Protein AF-A0A7V5R0I6-F1 (afdb_monomer_lite)

Sequence (209 aa):
KRVTAGLDTISVTGNVLRDYLTDLFPILELGTSAKMLSIVPLLAGGGLYETGAGGSAPKHVQQFVKEGHLRWDSLGEFLALSVSIEDVGQKYNNSKALILAKALNVATDKFLKTKKSPSRKVNELDNRGSHFYLALYWAQALVAQDDDAELKQQFTQLANDLAAKADTINAELLAAQGQAIDLDGYYFPDQEKLTNAMRPSATFNALID

Foldseek 3Di:
DQVVVVHDDDDDDDDVVVLVVLAPPCCVVVVGQQQDWDWDQDPVRDIDTDLGSDDPPVVQVVQCQAWVARQDWSNSVLVSQLVNLCSVCVVVVPPVSPQLSVLSVQLSVVLVVVVQHADPDQLGRHPLSSVLSSQLSSLVSQLVDPSDPVSNVVSVVLNVLSVVCVVVQSVQSSVLTGHGAQQCDDVDGDPVSVCCSSCRRPSVVVSVD

Structure (mmCIF, N/CA/C/O backbone):
data_AF-A0A7V5R0I6-F1
#
_entry.id   AF-A0A7V5R0I6-F1
#
loop_
_atom_site.group_PDB
_atom_site.id
_atom_site.type_symbol
_atom_site.label_atom_id
_atom_site.label_alt_id
_atom_site.label_comp_id
_atom_site.label_asym_id
_atom_site.label_entity_id
_atom_site.label_seq_id
_atom_site.pdbx_PDB_ins_code
_atom_site.Cartn_x
_atom_site.Cartn_y
_atom_site.Cartn_z
_atom_site.occupancy
_atom_site.B_iso_or_equiv
_atom_site.auth_seq_id
_atom_site.auth_comp_id
_atom_site.auth_asym_id
_atom_site.auth_atom_id
_atom_site.pdbx_PDB_model_num
ATOM 1 N N . LYS A 1 1 ? 18.770 2.579 28.102 1.00 91.88 1 LYS A N 1
ATOM 2 C CA . LYS A 1 1 ? 18.389 1.980 29.409 1.00 91.88 1 LYS A CA 1
ATOM 3 C C . LYS A 1 1 ? 17.043 1.259 29.333 1.00 91.88 1 LYS A C 1
ATOM 5 O O . LYS A 1 1 ? 17.042 0.055 29.519 1.00 91.88 1 LYS A O 1
ATOM 10 N N . ARG A 1 2 ? 15.921 1.945 29.056 1.00 97.81 2 ARG A N 1
ATOM 11 C CA . ARG A 1 2 ? 14.601 1.288 28.924 1.00 97.81 2 ARG A CA 1
ATOM 12 C C . ARG A 1 2 ? 14.474 0.443 27.650 1.00 97.81 2 ARG A C 1
ATOM 14 O O . ARG A 1 2 ? 14.207 -0.743 27.766 1.00 97.81 2 ARG A O 1
ATOM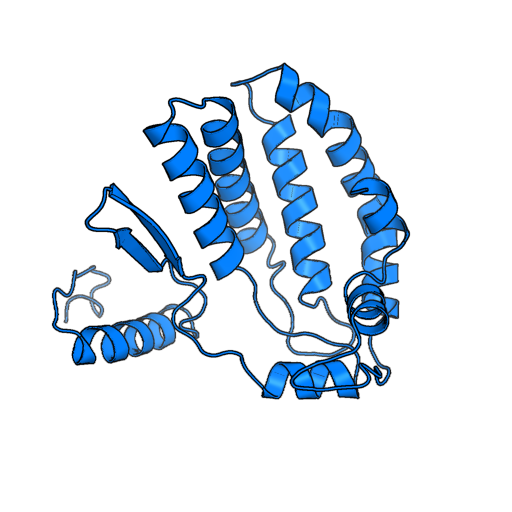 21 N N . VAL A 1 3 ? 14.824 0.998 26.485 1.00 95.00 3 VAL A N 1
ATOM 22 C CA . VAL A 1 3 ? 14.835 0.255 25.203 1.00 95.00 3 VAL A CA 1
ATOM 23 C C . VAL A 1 3 ? 15.703 -1.011 25.250 1.00 95.00 3 VAL A C 1
ATOM 25 O O . VAL A 1 3 ? 15.282 -2.078 24.831 1.00 95.00 3 VAL A O 1
ATOM 28 N N . THR A 1 4 ? 16.877 -0.943 25.887 1.00 94.19 4 THR A N 1
ATOM 29 C CA . THR A 1 4 ? 17.770 -2.101 26.092 1.00 94.19 4 THR A CA 1
ATOM 30 C C . THR A 1 4 ? 17.192 -3.166 27.031 1.00 94.19 4 THR A C 1
ATOM 32 O O . THR A 1 4 ? 17.720 -4.268 27.087 1.00 94.19 4 THR A O 1
ATOM 35 N N . ALA A 1 5 ? 16.142 -2.834 27.784 1.00 96.69 5 ALA A N 1
ATOM 36 C CA . ALA A 1 5 ? 15.384 -3.752 28.628 1.00 96.69 5 ALA A CA 1
ATOM 37 C C . ALA A 1 5 ? 14.042 -4.172 27.987 1.00 96.69 5 ALA A C 1
ATOM 39 O O . ALA A 1 5 ? 13.220 -4.772 28.671 1.00 96.69 5 ALA A O 1
ATOM 40 N N . GLY A 1 6 ? 13.799 -3.834 26.712 1.00 95.75 6 GLY A N 1
ATOM 41 C CA . GLY A 1 6 ? 12.540 -4.128 26.018 1.00 95.75 6 GLY A CA 1
ATOM 42 C C . GLY A 1 6 ? 11.347 -3.307 26.515 1.00 95.75 6 GLY A C 1
ATOM 43 O O . GLY A 1 6 ? 10.220 -3.781 26.449 1.00 95.75 6 GLY A O 1
ATOM 44 N N . LEU A 1 7 ? 11.592 -2.115 27.073 1.00 97.06 7 LEU A N 1
ATO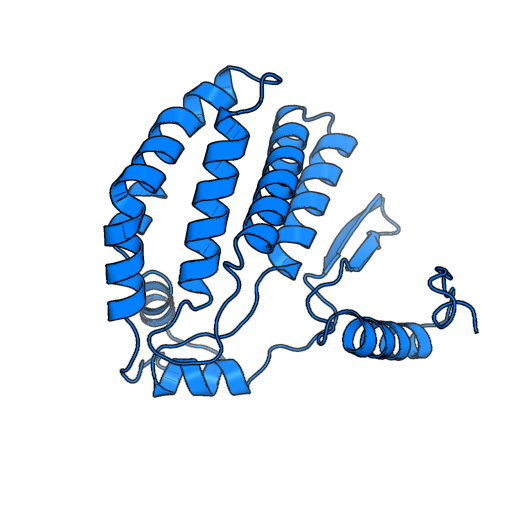M 45 C CA . LEU A 1 7 ? 10.554 -1.240 27.622 1.00 97.06 7 LEU A CA 1
ATOM 46 C C . LEU A 1 7 ? 10.411 0.062 26.826 1.00 97.06 7 LEU A C 1
ATOM 48 O O . LEU A 1 7 ? 11.407 0.742 26.552 1.00 97.06 7 LEU A O 1
ATOM 52 N N . ASP A 1 8 ? 9.164 0.475 26.612 1.00 97.38 8 ASP A N 1
ATOM 53 C CA . ASP A 1 8 ? 8.815 1.658 25.817 1.00 97.38 8 ASP A CA 1
ATOM 54 C C . ASP A 1 8 ? 8.973 2.970 26.598 1.00 97.38 8 ASP A C 1
ATOM 56 O O . ASP A 1 8 ? 8.901 3.002 27.833 1.00 97.38 8 ASP A O 1
ATOM 60 N N . THR A 1 9 ? 9.219 4.083 25.902 1.00 97.56 9 THR A N 1
ATOM 61 C CA . THR A 1 9 ? 9.275 5.434 26.495 1.00 97.5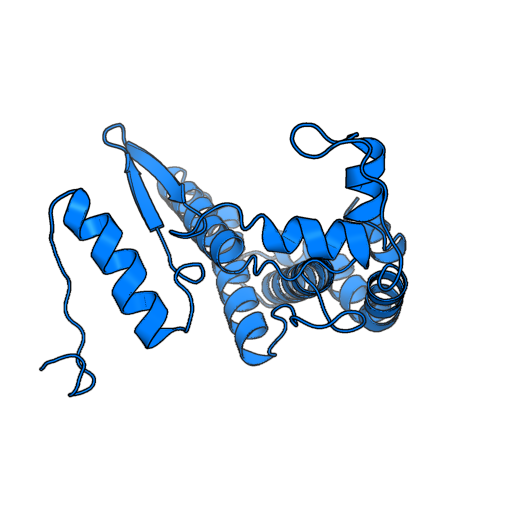6 9 THR A CA 1
ATOM 62 C C . THR A 1 9 ? 8.781 6.473 25.494 1.00 97.56 9 THR A C 1
ATOM 64 O O . THR A 1 9 ? 9.307 6.544 24.390 1.00 97.56 9 THR A O 1
ATOM 67 N N . ILE A 1 10 ? 7.826 7.318 25.892 1.00 97.19 10 ILE A N 1
ATOM 68 C CA . ILE A 1 10 ? 7.355 8.435 25.062 1.00 97.19 10 ILE A CA 1
ATOM 69 C C . ILE A 1 10 ? 8.315 9.620 25.212 1.00 97.19 10 ILE A C 1
ATOM 71 O O . ILE A 1 10 ? 8.590 10.065 26.328 1.00 97.19 10 ILE A O 1
ATOM 75 N N . SER A 1 11 ? 8.797 10.158 24.091 1.00 96.69 11 SER A N 1
ATOM 76 C CA . SER A 1 11 ? 9.559 11.408 24.049 1.00 96.69 11 SER A CA 1
ATOM 77 C C . SER A 1 11 ? 8.650 12.589 23.699 1.00 96.69 11 SER A C 1
ATOM 79 O O . SER A 1 11 ? 8.088 12.626 22.607 1.00 96.69 11 SER A O 1
ATOM 81 N N . VAL A 1 12 ? 8.549 13.578 24.590 1.00 97.56 12 VAL A N 1
ATOM 82 C CA . VAL A 1 12 ? 7.878 14.863 24.322 1.00 97.56 12 VAL A CA 1
ATOM 83 C C . VAL A 1 12 ? 8.953 15.921 24.102 1.00 97.56 12 VAL A C 1
ATOM 85 O O . VAL A 1 12 ? 9.728 16.212 25.013 1.00 97.56 12 VAL A O 1
ATOM 88 N N . THR A 1 13 ? 9.053 16.455 22.886 1.00 97.25 13 THR A N 1
ATOM 89 C CA . THR A 1 13 ? 10.194 17.278 22.459 1.00 97.25 13 THR A CA 1
ATOM 90 C C . THR A 1 13 ? 9.772 18.501 21.640 1.00 97.25 13 THR A C 1
ATOM 92 O O . THR A 1 13 ? 8.616 18.642 21.248 1.00 97.25 13 THR A O 1
ATOM 95 N N . GLY A 1 14 ? 10.718 19.419 21.402 1.00 96.75 14 GLY A N 1
ATOM 96 C CA . GLY A 1 14 ? 10.554 20.528 20.455 1.00 96.75 14 GLY A CA 1
ATOM 97 C C . GLY A 1 14 ? 10.820 20.116 18.999 1.00 96.75 14 GLY A C 1
ATOM 98 O O . GLY A 1 14 ? 11.257 19.002 18.727 1.00 96.75 14 GLY A O 1
ATOM 99 N N . ASN A 1 15 ? 10.618 21.044 18.058 1.00 93.88 15 ASN A N 1
ATOM 100 C CA . ASN A 1 15 ? 10.566 20.753 16.616 1.00 93.88 15 ASN A CA 1
ATOM 101 C C . ASN A 1 15 ? 11.814 20.040 16.045 1.00 93.88 15 ASN A C 1
ATOM 103 O O . ASN A 1 15 ? 11.687 19.042 15.343 1.00 93.88 15 ASN A O 1
ATOM 107 N N . VAL A 1 16 ? 13.023 20.501 16.387 1.00 94.00 16 VAL A N 1
ATOM 108 C CA . VAL A 1 16 ? 14.273 19.892 15.881 1.00 94.00 16 VAL A CA 1
ATOM 109 C C . VAL A 1 16 ? 14.470 18.476 16.426 1.00 94.00 16 VAL A C 1
ATOM 111 O O . VAL A 1 16 ? 14.818 17.559 15.691 1.00 94.00 16 VAL A O 1
ATOM 114 N N . LEU A 1 17 ? 14.220 18.275 17.722 1.00 95.81 17 LEU A N 1
ATOM 115 C CA . LEU A 1 17 ? 14.356 16.954 18.333 1.00 95.81 17 LEU A CA 1
ATOM 116 C C . LEU A 1 17 ? 13.275 15.989 17.856 1.00 95.81 17 LEU A C 1
ATOM 118 O O . LEU A 1 17 ? 13.555 14.801 17.776 1.00 95.81 17 LEU A O 1
ATOM 122 N N . ARG A 1 18 ? 12.068 16.469 17.535 1.00 94.62 18 ARG A N 1
ATOM 123 C CA . ARG A 1 18 ? 11.040 15.648 16.886 1.00 94.62 18 ARG A CA 1
ATOM 124 C C . ARG A 1 18 ? 11.628 15.001 15.636 1.00 94.62 18 ARG A C 1
ATOM 126 O O . ARG A 1 18 ? 11.685 13.783 15.600 1.00 94.62 18 ARG A O 1
ATOM 133 N N . ASP A 1 19 ? 12.138 15.811 14.708 1.00 89.62 19 ASP A N 1
ATOM 134 C CA . ASP A 1 19 ? 12.709 15.349 13.436 1.00 89.62 19 ASP A CA 1
ATOM 135 C C . ASP A 1 19 ? 13.823 14.307 13.647 1.00 89.62 19 ASP A C 1
ATOM 137 O O . ASP A 1 19 ? 13.772 13.196 13.120 1.00 89.62 19 ASP A O 1
ATOM 141 N N . TYR A 1 20 ? 14.779 14.610 14.533 1.00 92.06 20 TYR A N 1
ATOM 142 C CA . TYR A 1 20 ? 15.916 13.722 14.794 1.00 92.06 20 TYR A CA 1
ATOM 143 C C . TYR A 1 20 ? 15.495 12.392 15.424 1.00 92.06 20 TYR A C 1
ATOM 145 O O . TYR A 1 20 ? 16.013 11.339 15.058 1.00 92.06 20 TYR A O 1
ATOM 153 N N . LEU A 1 21 ? 14.583 12.422 16.399 1.00 94.75 21 LEU A N 1
ATOM 154 C CA . LEU A 1 21 ? 14.177 11.217 17.120 1.00 94.75 21 LEU A CA 1
ATOM 155 C C . LEU A 1 21 ? 13.253 10.327 16.284 1.00 94.75 21 LEU A C 1
ATOM 157 O O . LEU A 1 21 ? 13.349 9.104 16.400 1.00 94.75 21 LEU A O 1
ATOM 161 N N . THR A 1 22 ? 12.402 10.918 15.437 1.00 91.12 22 THR A N 1
ATOM 162 C CA . THR A 1 22 ? 11.520 10.171 14.527 1.00 91.12 22 THR A CA 1
ATOM 163 C C . THR A 1 22 ? 12.256 9.536 13.352 1.00 91.12 22 THR A C 1
ATOM 165 O O . THR A 1 22 ? 11.704 8.639 12.724 1.00 91.12 22 THR A O 1
ATOM 168 N N . ASP A 1 23 ? 13.497 9.935 13.073 1.00 86.81 23 ASP A N 1
ATOM 169 C CA . ASP A 1 23 ? 14.364 9.196 12.151 1.00 86.81 23 ASP A CA 1
ATOM 170 C C . ASP A 1 23 ? 15.218 8.156 12.900 1.00 86.81 23 ASP A C 1
ATOM 172 O O . ASP A 1 23 ? 15.222 6.972 12.557 1.00 86.81 23 ASP A O 1
ATOM 176 N N . LEU A 1 24 ? 15.876 8.570 13.993 1.00 92.25 24 LEU A N 1
ATOM 177 C CA . LEU A 1 24 ? 16.829 7.743 14.738 1.00 92.25 24 LEU A CA 1
ATOM 178 C C . LEU A 1 24 ? 16.231 6.426 15.250 1.00 92.25 24 LEU A C 1
ATOM 180 O O . LEU A 1 24 ? 16.782 5.360 14.977 1.00 92.25 24 LEU A O 1
ATOM 184 N N . PHE A 1 25 ? 15.149 6.482 16.030 1.00 94.50 25 PHE A N 1
ATOM 185 C CA . PHE A 1 25 ? 14.608 5.279 16.672 1.00 94.50 25 PHE A CA 1
ATOM 186 C C . PHE A 1 25 ? 13.947 4.328 15.668 1.00 94.50 25 PHE A C 1
ATOM 188 O O . PHE A 1 25 ? 14.300 3.149 15.671 1.00 94.50 25 PHE A O 1
ATOM 195 N N . PRO A 1 26 ? 13.103 4.797 14.730 1.00 89.94 26 PRO A N 1
ATOM 196 C CA . PRO A 1 26 ? 12.535 3.922 13.706 1.00 89.94 26 PRO A CA 1
ATOM 197 C C . PRO A 1 26 ? 13.577 3.255 12.805 1.00 89.94 26 PRO A C 1
ATOM 199 O O . PRO A 1 26 ? 13.424 2.084 12.464 1.00 89.94 26 PRO A O 1
ATOM 202 N N . ILE A 1 27 ? 14.676 3.935 12.455 1.00 85.56 27 ILE A N 1
ATOM 203 C CA . ILE A 1 27 ? 15.779 3.284 11.730 1.00 85.56 27 ILE A CA 1
ATOM 204 C C . ILE A 1 27 ? 16.391 2.150 12.561 1.00 85.56 27 ILE A C 1
ATOM 206 O O . ILE A 1 27 ? 16.647 1.076 12.016 1.00 85.56 27 ILE A O 1
ATOM 210 N N . LEU A 1 28 ? 16.614 2.358 13.861 1.00 91.00 28 LEU A N 1
ATOM 211 C CA . LEU A 1 28 ? 17.187 1.335 14.741 1.00 91.00 28 LEU A CA 1
ATOM 212 C C . L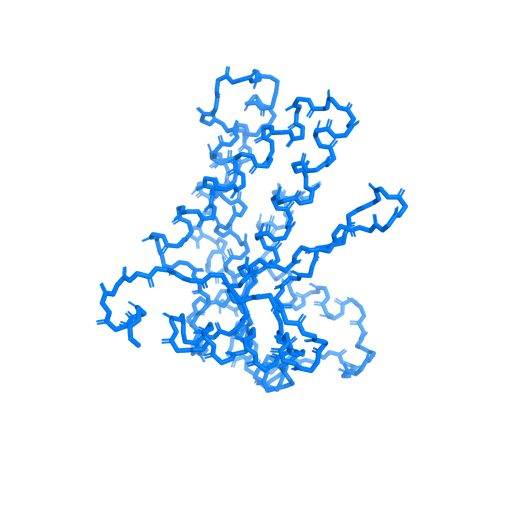EU A 1 28 ? 16.230 0.157 14.992 1.00 91.00 28 LEU A C 1
ATOM 214 O O . LEU A 1 28 ? 16.689 -0.977 15.100 1.00 91.00 28 LEU A O 1
ATOM 218 N N . GLU A 1 29 ? 14.926 0.413 15.080 1.00 91.06 29 GLU A N 1
ATOM 219 C CA . GLU A 1 29 ? 13.911 -0.591 15.426 1.00 91.06 29 GLU A CA 1
ATOM 220 C C . GLU A 1 29 ? 13.365 -1.342 14.203 1.00 91.06 29 GLU A C 1
ATOM 222 O O . GLU A 1 29 ? 13.150 -2.552 14.258 1.00 91.06 29 GLU A O 1
ATOM 227 N N . LEU A 1 30 ? 13.161 -0.638 13.087 1.00 86.00 30 LEU A N 1
ATOM 228 C CA . LEU A 1 30 ? 12.453 -1.136 11.900 1.00 86.00 30 LEU A CA 1
ATOM 229 C C . LEU A 1 30 ? 13.337 -1.185 10.643 1.00 86.00 30 LEU A C 1
ATOM 231 O O . LEU A 1 30 ? 12.901 -1.669 9.596 1.00 86.00 30 LEU A O 1
ATOM 235 N N . GLY A 1 31 ? 14.565 -0.663 10.711 1.00 82.88 31 GLY A N 1
ATOM 236 C CA . GLY A 1 31 ? 15.475 -0.544 9.567 1.00 82.88 31 GLY A CA 1
ATOM 237 C C . GLY A 1 31 ? 15.115 0.582 8.588 1.00 82.88 31 GLY A C 1
ATOM 238 O O . GLY A 1 31 ? 15.772 0.727 7.556 1.00 82.88 31 GLY A O 1
ATOM 239 N N . THR A 1 32 ? 14.069 1.366 8.873 1.00 79.56 32 THR A N 1
ATOM 240 C CA . THR A 1 32 ? 13.618 2.511 8.070 1.00 79.56 32 THR A CA 1
ATOM 241 C C . THR A 1 32 ? 12.638 3.386 8.860 1.00 79.56 32 THR A C 1
ATOM 243 O O . THR A 1 32 ? 11.835 2.874 9.633 1.00 79.56 32 THR A O 1
ATOM 246 N N . SER A 1 33 ? 12.645 4.697 8.614 1.00 81.06 33 SER A N 1
ATOM 247 C CA . SER A 1 33 ? 11.672 5.659 9.154 1.00 81.06 33 SER A CA 1
ATOM 248 C C . SER A 1 33 ? 10.391 5.802 8.316 1.00 81.06 33 SER A C 1
ATOM 250 O O . SER A 1 33 ? 9.461 6.501 8.713 1.00 81.06 33 SER A O 1
ATOM 252 N N . ALA A 1 34 ? 10.286 5.097 7.183 1.00 77.50 34 ALA A N 1
ATOM 253 C CA . ALA A 1 34 ? 9.089 5.112 6.332 1.00 77.50 34 ALA A CA 1
ATOM 254 C C . ALA A 1 34 ? 7.929 4.249 6.874 1.00 77.50 34 ALA A C 1
ATOM 256 O O . ALA A 1 34 ? 6.812 4.327 6.375 1.00 77.50 34 ALA A O 1
ATOM 257 N N . LYS A 1 35 ? 8.178 3.410 7.888 1.00 82.38 35 LYS A N 1
ATOM 258 C CA . LYS A 1 35 ? 7.200 2.463 8.456 1.00 82.38 35 LYS A CA 1
ATOM 259 C C . LYS A 1 35 ? 6.620 2.963 9.777 1.00 82.38 35 LYS A C 1
ATOM 261 O O . LYS A 1 35 ? 6.584 2.228 10.757 1.00 82.38 35 LYS A O 1
ATOM 266 N N . MET A 1 36 ? 6.209 4.225 9.798 1.00 85.56 36 MET A N 1
ATOM 267 C CA . MET A 1 36 ? 5.735 4.916 10.994 1.00 85.56 36 MET A CA 1
ATOM 268 C C . MET A 1 36 ? 4.380 5.567 10.740 1.00 85.56 36 MET A C 1
ATOM 270 O O . MET A 1 36 ? 4.094 6.008 9.630 1.00 85.56 36 MET A O 1
ATOM 274 N N . LEU A 1 37 ? 3.574 5.673 11.795 1.00 87.31 37 LEU A N 1
ATOM 275 C CA . LEU A 1 37 ? 2.423 6.568 11.821 1.00 87.31 37 LEU A CA 1
ATOM 276 C C . LEU A 1 37 ? 2.894 7.979 12.186 1.00 87.31 37 LEU A C 1
ATOM 278 O O . LEU A 1 37 ? 3.537 8.160 13.219 1.00 87.31 37 LEU A O 1
ATOM 282 N N . SER A 1 38 ? 2.541 8.971 11.367 1.00 91.69 38 SER A N 1
ATOM 283 C CA . SER A 1 38 ? 2.748 10.392 11.665 1.00 91.69 38 SER A CA 1
ATOM 284 C C . SER A 1 38 ? 1.407 11.120 11.558 1.00 91.69 38 SER A C 1
ATOM 286 O O . SER A 1 38 ? 0.883 11.379 10.475 1.00 91.69 38 SER A O 1
ATOM 288 N N . ILE A 1 39 ? 0.801 11.365 12.720 1.00 93.19 39 ILE A N 1
ATOM 289 C CA . ILE A 1 39 ? -0.543 11.931 12.856 1.00 93.19 39 ILE A CA 1
ATOM 290 C C . ILE A 1 39 ? -0.412 13.346 13.409 1.00 93.19 39 ILE A C 1
ATOM 292 O O . ILE A 1 39 ? 0.188 13.556 14.464 1.00 93.19 39 ILE A O 1
ATOM 296 N N . VAL A 1 40 ? -1.025 14.306 12.723 1.00 95.19 40 VAL A N 1
ATOM 297 C CA . VAL A 1 40 ? -1.046 15.719 13.099 1.00 95.19 40 VAL A CA 1
ATOM 298 C C . VAL A 1 40 ? -2.498 16.152 13.332 1.00 95.19 40 VAL A C 1
ATOM 300 O O . VAL A 1 40 ? -3.218 16.474 12.382 1.00 95.19 40 VAL A O 1
ATOM 303 N N . PRO A 1 41 ? -2.961 16.181 14.595 1.00 94.38 41 PRO A N 1
ATOM 304 C CA . PRO A 1 41 ? -4.244 16.779 14.948 1.00 94.38 41 PRO A CA 1
ATOM 305 C C . PRO A 1 41 ? -4.190 18.290 14.691 1.00 94.38 41 PRO A C 1
ATOM 307 O O . PRO A 1 41 ? -3.431 19.015 15.339 1.00 94.38 41 PRO A O 1
ATOM 310 N N . LEU A 1 42 ? -4.971 18.781 13.728 1.00 96.38 42 LEU A N 1
ATOM 311 C CA . LEU A 1 42 ? -4.990 20.202 13.389 1.00 96.38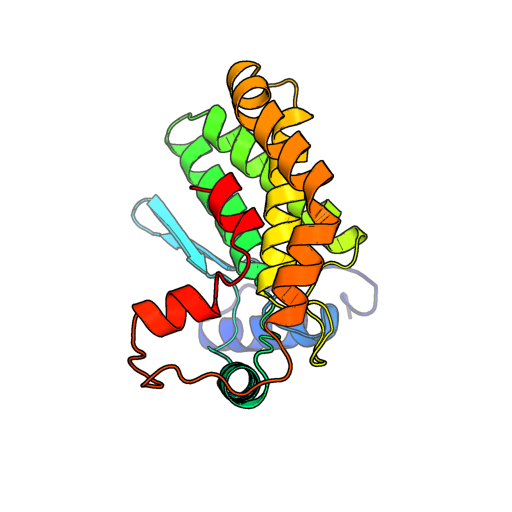 42 LEU A CA 1
ATOM 312 C C . LEU A 1 42 ? -5.739 20.989 14.467 1.00 96.38 42 LEU A C 1
ATOM 314 O O . LEU A 1 42 ? -6.788 20.563 14.946 1.00 96.38 42 LEU A O 1
ATOM 318 N N . LEU A 1 43 ? -5.254 22.193 14.783 1.00 95.62 43 LEU A N 1
ATOM 319 C CA . LEU A 1 43 ? -5.850 23.053 15.818 1.00 95.62 43 LEU A CA 1
ATOM 320 C C . LEU A 1 43 ? -7.328 23.385 15.554 1.00 95.62 43 LEU A C 1
ATOM 322 O O . LEU A 1 43 ? -8.095 23.566 16.493 1.00 95.62 43 LEU A O 1
ATOM 326 N N . ALA A 1 44 ? -7.734 23.436 14.284 1.00 96.38 44 ALA A N 1
ATOM 327 C CA . ALA A 1 44 ? -9.116 23.680 13.873 1.00 96.38 44 ALA A CA 1
ATOM 328 C C . ALA A 1 44 ? -10.024 22.429 13.941 1.00 96.38 44 ALA A C 1
ATOM 330 O O . ALA A 1 44 ? -11.156 22.476 13.470 1.00 96.38 44 ALA A O 1
ATOM 331 N N . GLY A 1 45 ? -9.541 21.301 14.477 1.00 93.06 45 GLY A N 1
ATOM 332 C CA . GLY A 1 45 ? -10.293 20.043 14.600 1.00 93.06 45 GLY A CA 1
ATOM 333 C C . GLY A 1 45 ? -10.170 19.088 13.404 1.00 93.06 45 GLY A C 1
ATOM 334 O O . GLY A 1 45 ? -10.733 17.993 13.422 1.00 93.06 45 GLY A O 1
ATOM 335 N N . GLY A 1 46 ? -9.425 19.468 12.363 1.00 96.19 46 GLY A N 1
ATOM 336 C CA . GLY A 1 46 ? -9.080 18.584 11.244 1.00 96.19 46 GLY A CA 1
ATOM 337 C C . GLY A 1 46 ? -7.982 17.570 11.593 1.00 96.19 46 GLY A C 1
ATOM 338 O O . GLY A 1 46 ? -7.393 17.618 12.671 1.00 96.19 46 GLY A O 1
ATOM 339 N N . GLY A 1 47 ? -7.695 16.657 10.669 1.00 96.25 47 GLY A N 1
ATOM 340 C CA . GLY A 1 47 ? -6.584 15.709 10.769 1.00 96.25 47 GLY A CA 1
ATOM 341 C C . GLY A 1 47 ? -5.676 15.798 9.546 1.00 96.25 47 GLY A C 1
ATOM 342 O O . GLY A 1 47 ? -6.162 15.964 8.429 1.00 96.25 47 GLY A O 1
ATOM 343 N N . LEU A 1 48 ? -4.366 15.707 9.764 1.00 96.94 48 LEU A N 1
ATOM 344 C CA . LEU A 1 48 ? -3.352 15.533 8.726 1.00 96.94 48 LEU A CA 1
ATOM 345 C C . LEU A 1 48 ? -2.564 14.255 9.036 1.00 96.94 48 LEU A C 1
ATOM 347 O O . LEU A 1 48 ? -2.132 14.049 10.170 1.00 96.94 48 LEU A O 1
ATOM 351 N N . TYR A 1 49 ? -2.390 13.403 8.028 1.00 96.62 49 TYR A N 1
ATOM 352 C CA . TYR A 1 49 ? -1.769 12.086 8.161 1.00 96.62 49 TYR A CA 1
ATOM 353 C C . TYR A 1 49 ? -0.607 11.998 7.183 1.00 96.62 49 TYR A C 1
ATOM 355 O O . TYR A 1 49 ? -0.805 11.862 5.977 1.00 96.62 49 TYR A O 1
ATOM 363 N N . GLU A 1 50 ? 0.607 12.132 7.696 1.00 93.94 50 GLU A N 1
ATOM 364 C CA . GLU A 1 50 ? 1.810 11.981 6.891 1.00 93.94 50 GLU A CA 1
ATOM 365 C C . GLU A 1 50 ? 2.104 10.487 6.718 1.00 93.94 50 GLU A C 1
ATOM 367 O O . GLU A 1 50 ? 2.045 9.700 7.665 1.00 93.94 50 GLU A O 1
ATOM 372 N N . THR A 1 51 ? 2.453 10.086 5.498 1.00 92.44 51 THR A N 1
ATOM 373 C CA . THR A 1 51 ? 2.647 8.677 5.122 1.00 92.44 51 THR A CA 1
ATOM 374 C C . THR A 1 51 ? 4.020 8.127 5.529 1.00 92.44 51 THR A C 1
ATOM 376 O O . THR A 1 51 ? 4.478 7.128 4.982 1.00 92.44 51 THR A O 1
ATOM 379 N N . GLY A 1 52 ? 4.716 8.809 6.439 1.00 85.56 52 GLY A N 1
ATOM 380 C CA . GLY A 1 52 ? 6.069 8.509 6.901 1.00 85.56 52 GLY A CA 1
ATOM 381 C C . GLY A 1 52 ? 6.878 9.783 7.165 1.00 85.56 52 GLY A C 1
ATOM 382 O O . GLY A 1 52 ? 6.452 10.878 6.814 1.00 85.56 52 GLY A O 1
ATOM 383 N N . ALA A 1 53 ? 8.062 9.633 7.765 1.00 78.38 53 ALA A N 1
ATOM 384 C CA . ALA A 1 53 ? 8.964 10.750 8.089 1.00 78.38 53 ALA A CA 1
ATOM 385 C C . ALA A 1 53 ? 10.118 10.931 7.075 1.00 78.38 53 ALA A C 1
ATOM 387 O O . ALA A 1 53 ? 11.024 11.733 7.285 1.00 78.38 53 ALA A O 1
ATOM 388 N N . GLY A 1 54 ? 10.124 10.149 5.989 1.00 78.62 54 GLY A N 1
ATOM 389 C CA . GLY A 1 54 ? 11.190 10.145 4.984 1.00 78.62 54 GLY A CA 1
ATOM 390 C C . GLY A 1 54 ? 10.991 11.150 3.840 1.00 78.62 54 GLY A C 1
ATOM 391 O O . GLY A 1 54 ? 9.950 11.784 3.704 1.00 78.62 54 GLY A O 1
ATOM 392 N N . GLY A 1 55 ? 12.000 11.262 2.970 1.00 85.19 55 GLY A N 1
ATOM 393 C CA . GLY A 1 55 ? 11.917 12.035 1.722 1.00 85.19 55 GLY A CA 1
ATOM 394 C C . GLY A 1 55 ? 11.391 11.231 0.522 1.00 85.19 55 GLY A C 1
ATOM 395 O O . GLY A 1 55 ? 11.068 10.053 0.627 1.00 85.19 55 GLY A O 1
ATOM 396 N N . SER A 1 56 ? 11.408 11.837 -0.670 1.00 90.62 56 SER A N 1
ATOM 397 C CA . SER A 1 56 ? 10.866 11.264 -1.922 1.00 90.62 56 SER A CA 1
ATOM 398 C C . SER A 1 56 ? 11.764 10.239 -2.641 1.00 90.62 56 SER A C 1
ATOM 400 O O . SER A 1 56 ? 11.477 9.832 -3.763 1.00 90.62 56 SER A O 1
ATOM 402 N N . ALA A 1 57 ? 12.867 9.815 -2.015 1.00 91.00 57 ALA A N 1
ATOM 403 C CA . ALA A 1 57 ? 13.746 8.732 -2.476 1.00 91.00 57 ALA A CA 1
ATOM 404 C C . ALA A 1 57 ? 14.141 8.764 -3.984 1.00 91.00 57 ALA A C 1
ATOM 406 O O . ALA A 1 57 ? 13.853 7.818 -4.721 1.00 91.00 57 ALA A O 1
ATOM 407 N N . PRO A 1 58 ? 14.920 9.756 -4.465 1.00 95.56 58 PRO A N 1
ATOM 408 C CA . PRO A 1 58 ? 15.273 9.903 -5.892 1.00 95.56 58 PRO A CA 1
ATOM 409 C C . PRO A 1 58 ? 15.995 8.685 -6.509 1.00 95.56 58 PRO A C 1
ATOM 411 O O . PRO A 1 58 ? 15.881 8.407 -7.702 1.00 95.56 58 PRO A O 1
ATOM 414 N N . LYS A 1 59 ? 16.704 7.889 -5.694 1.00 96.75 59 LYS A N 1
ATOM 415 C CA . LYS A 1 59 ? 17.344 6.635 -6.137 1.00 96.75 59 LYS A CA 1
ATOM 416 C C . LYS A 1 59 ? 16.343 5.527 -6.497 1.00 96.75 59 LYS A C 1
ATOM 418 O O . LYS A 1 59 ? 16.758 4.512 -7.058 1.00 96.75 59 LYS A O 1
ATOM 423 N N . HIS A 1 60 ? 15.075 5.649 -6.103 1.00 97.56 60 HIS A N 1
ATOM 424 C CA . HIS A 1 60 ? 14.010 4.723 -6.499 1.00 97.56 60 HIS A CA 1
ATOM 425 C C . HIS A 1 60 ? 13.565 5.037 -7.926 1.00 97.56 60 HIS A C 1
ATOM 427 O O . HIS A 1 60 ? 13.520 4.131 -8.749 1.00 97.56 60 HIS A O 1
ATOM 433 N N . VAL A 1 61 ? 13.385 6.322 -8.249 1.00 98.06 61 VAL A N 1
ATOM 434 C CA . VAL A 1 61 ? 13.058 6.781 -9.609 1.00 98.06 61 VAL A CA 1
ATOM 435 C C . VAL A 1 61 ? 14.144 6.375 -10.607 1.00 98.06 61 VAL A C 1
ATOM 437 O O . VAL A 1 61 ? 13.836 5.867 -11.678 1.00 98.06 61 VAL A O 1
ATOM 440 N N . GLN A 1 62 ? 15.422 6.501 -10.234 1.00 98.19 62 GLN A N 1
ATOM 441 C CA . GLN A 1 62 ? 16.536 6.051 -11.083 1.00 98.19 62 GLN A CA 1
ATOM 442 C C . GLN A 1 62 ? 16.473 4.552 -11.417 1.00 98.19 62 GLN A C 1
ATOM 444 O O . GLN A 1 62 ? 16.807 4.166 -12.533 1.00 98.19 62 GLN A O 1
ATOM 449 N N . GLN A 1 63 ? 16.058 3.706 -10.468 1.00 98.44 63 GLN A N 1
ATOM 450 C CA . GLN A 1 63 ? 15.873 2.276 -10.729 1.00 98.44 63 GLN A CA 1
ATOM 451 C C . GLN A 1 63 ? 14.656 2.046 -11.623 1.00 98.44 63 GLN A C 1
ATOM 453 O O . GLN A 1 63 ? 14.747 1.316 -12.603 1.00 98.44 63 GLN A O 1
ATOM 458 N N . PHE A 1 64 ? 13.545 2.714 -11.328 1.00 98.50 64 PHE A N 1
ATOM 459 C CA . PHE A 1 64 ? 12.317 2.569 -12.095 1.00 98.50 64 PHE A CA 1
ATOM 460 C C . PHE A 1 64 ? 12.500 2.945 -13.572 1.00 98.50 64 PHE A C 1
ATOM 462 O O . PHE A 1 64 ? 12.137 2.171 -14.447 1.00 98.50 64 PHE A O 1
ATOM 469 N N . VAL A 1 65 ? 13.160 4.068 -13.864 1.00 98.31 65 VAL A N 1
ATOM 470 C CA . VAL A 1 65 ? 13.460 4.487 -15.246 1.00 98.31 65 VAL A CA 1
ATOM 471 C C . VAL A 1 65 ? 14.435 3.528 -15.935 1.00 98.31 65 VAL A C 1
ATOM 473 O O . VAL A 1 65 ? 14.305 3.263 -17.125 1.00 98.31 65 VAL A O 1
ATOM 476 N N . LYS A 1 66 ? 15.423 2.989 -15.210 1.00 98.31 66 LYS A N 1
ATOM 477 C CA . LYS A 1 66 ? 16.463 2.136 -15.803 1.00 98.31 66 LYS A CA 1
ATOM 478 C C . LYS A 1 66 ? 15.989 0.712 -16.097 1.00 98.31 66 LYS A C 1
ATOM 480 O O . LYS A 1 66 ? 16.391 0.142 -17.106 1.00 98.31 66 LYS A O 1
ATOM 485 N N . GLU A 1 67 ? 15.227 0.119 -15.186 1.00 98.31 67 GLU A N 1
ATOM 486 C CA . GLU A 1 67 ? 14.910 -1.316 -15.206 1.00 98.31 67 GLU A CA 1
ATOM 487 C C . GLU A 1 67 ? 13.458 -1.627 -14.822 1.00 98.31 67 GLU A C 1
ATOM 489 O O . GLU A 1 67 ? 13.124 -2.770 -14.517 1.00 98.31 67 GLU A O 1
ATOM 494 N N . GLY A 1 68 ? 12.587 -0.618 -14.805 1.00 98.25 68 GLY A N 1
ATOM 495 C CA . GLY A 1 68 ? 11.155 -0.799 -14.614 1.00 98.25 68 GLY A CA 1
ATOM 496 C C . GLY A 1 68 ? 10.763 -1.351 -13.251 1.00 98.25 68 GLY A C 1
ATOM 497 O O . GLY A 1 68 ? 9.679 -1.901 -13.133 1.00 98.25 68 GLY A O 1
ATOM 498 N N . HIS A 1 69 ? 11.614 -1.234 -12.228 1.00 98.69 69 HIS A N 1
ATOM 499 C CA . HIS A 1 69 ? 11.362 -1.753 -10.881 1.00 98.69 69 HIS A CA 1
ATOM 500 C C . HIS A 1 69 ? 11.285 -0.620 -9.854 1.00 98.69 69 HIS A C 1
ATOM 502 O O . HIS A 1 69 ? 12.249 0.131 -9.672 1.00 98.69 69 HIS A O 1
ATOM 508 N N . LEU A 1 70 ? 10.155 -0.514 -9.148 1.00 98.56 70 LEU A N 1
ATOM 509 C CA . LEU A 1 70 ? 9.954 0.492 -8.108 1.00 98.56 70 LEU A CA 1
ATOM 510 C C . LEU A 1 70 ? 9.999 -0.138 -6.710 1.00 98.56 70 LEU A C 1
ATOM 512 O O . LEU A 1 70 ? 9.023 -0.705 -6.234 1.00 98.56 70 LEU A O 1
ATOM 516 N N . ARG A 1 71 ? 11.119 0.033 -6.002 1.00 97.69 71 ARG A N 1
ATOM 517 C CA . ARG A 1 71 ? 11.324 -0.502 -4.637 1.00 97.69 71 ARG A CA 1
ATOM 518 C C . ARG A 1 71 ? 10.802 0.388 -3.494 1.00 97.69 71 ARG A C 1
ATOM 520 O O . ARG A 1 71 ? 11.295 0.303 -2.369 1.00 97.69 71 ARG A O 1
ATOM 527 N N . TRP A 1 72 ? 9.888 1.315 -3.781 1.00 97.12 72 TRP A N 1
ATOM 528 C CA . TRP A 1 72 ? 9.267 2.171 -2.762 1.00 97.12 72 TRP A CA 1
ATOM 529 C C . TRP A 1 72 ? 8.262 1.368 -1.930 1.00 97.12 72 TRP A C 1
ATOM 531 O O . TRP A 1 72 ? 7.385 0.726 -2.500 1.00 97.12 72 TRP A O 1
ATOM 541 N N . ASP A 1 73 ? 8.374 1.402 -0.601 1.00 95.75 73 ASP A N 1
ATOM 542 C CA . ASP A 1 73 ? 7.464 0.692 0.306 1.00 95.75 73 ASP A CA 1
ATOM 543 C C . ASP A 1 73 ? 6.327 1.624 0.752 1.00 95.75 73 ASP A C 1
ATOM 545 O O . ASP A 1 73 ? 6.546 2.536 1.546 1.00 95.75 73 ASP A O 1
ATOM 549 N N . SER A 1 74 ? 5.116 1.378 0.245 1.00 97.12 74 SER A N 1
ATOM 550 C CA . SER A 1 74 ? 3.913 2.173 0.534 1.00 97.12 74 SER A CA 1
ATOM 551 C C . SER A 1 74 ? 3.241 1.838 1.873 1.00 97.12 74 SER A C 1
ATOM 553 O O . SER A 1 74 ? 2.133 2.302 2.124 1.00 97.12 74 SER A O 1
ATOM 555 N N . LEU A 1 75 ? 3.871 1.059 2.765 1.00 95.62 75 LEU A N 1
ATOM 556 C CA . LEU A 1 75 ? 3.270 0.706 4.059 1.00 95.62 75 LEU A CA 1
ATOM 557 C C . LEU A 1 75 ? 2.781 1.931 4.848 1.00 95.62 75 LEU A C 1
ATOM 559 O O . LEU A 1 75 ? 1.691 1.896 5.411 1.00 95.62 75 LEU A O 1
ATOM 563 N N . GLY A 1 76 ? 3.561 3.013 4.877 1.00 94.81 76 GLY A N 1
ATOM 564 C CA . GLY A 1 76 ? 3.167 4.237 5.572 1.00 94.81 76 GLY A CA 1
ATOM 565 C C . GLY A 1 76 ? 1.939 4.922 4.955 1.00 94.81 76 GLY A C 1
ATOM 566 O O . GLY A 1 76 ? 1.141 5.506 5.682 1.00 94.81 76 GLY A O 1
ATOM 567 N N . GLU A 1 77 ? 1.715 4.777 3.645 1.00 97.75 77 GLU A N 1
ATOM 568 C CA . GLU A 1 77 ? 0.494 5.246 2.972 1.00 97.75 77 GLU A CA 1
ATOM 569 C C . GLU A 1 77 ? -0.721 4.425 3.421 1.00 97.75 77 GLU A C 1
ATOM 571 O O . GLU A 1 77 ? -1.775 4.986 3.710 1.00 97.75 77 GLU A O 1
ATOM 576 N N . PHE A 1 78 ? -0.565 3.104 3.558 1.00 97.75 78 PHE A N 1
ATOM 577 C CA . PHE A 1 78 ? -1.642 2.209 4.000 1.00 97.75 78 PHE A CA 1
ATOM 578 C C . PHE A 1 78 ? -2.048 2.499 5.450 1.00 97.75 78 PHE A C 1
ATOM 580 O O . PHE A 1 78 ? -3.236 2.560 5.768 1.00 97.75 78 PHE A O 1
ATOM 587 N N . LEU A 1 79 ? -1.051 2.731 6.309 1.00 96.12 79 LEU A N 1
ATOM 588 C CA . LEU A 1 79 ? -1.237 3.109 7.709 1.00 96.12 79 LEU A CA 1
ATOM 589 C C . LEU A 1 79 ? -1.890 4.494 7.845 1.00 96.12 79 LEU A C 1
ATOM 591 O O . LEU A 1 79 ? -2.820 4.664 8.628 1.00 96.12 79 LEU A O 1
ATOM 595 N N . ALA A 1 80 ? -1.440 5.486 7.073 1.00 97.50 80 ALA A N 1
ATOM 596 C CA . ALA A 1 80 ? -2.044 6.816 7.083 1.00 97.50 80 ALA A CA 1
ATOM 597 C C . ALA A 1 80 ? -3.495 6.786 6.575 1.00 97.50 80 ALA A C 1
ATOM 599 O O . ALA A 1 80 ? -4.362 7.447 7.148 1.00 97.50 80 ALA A O 1
ATOM 600 N N . LEU A 1 81 ? -3.779 5.989 5.539 1.00 98.44 81 LEU A N 1
ATOM 601 C CA . LEU A 1 81 ? -5.122 5.841 4.986 1.00 98.44 81 LEU A CA 1
ATOM 602 C C . LEU A 1 81 ? -6.088 5.198 5.988 1.00 98.44 81 LEU A C 1
ATOM 604 O O . LEU A 1 81 ? -7.215 5.674 6.116 1.00 98.44 81 LEU A O 1
ATOM 608 N N . SER A 1 82 ? -5.671 4.159 6.722 1.00 97.38 82 SER A N 1
ATOM 609 C CA . SER A 1 82 ? -6.554 3.519 7.706 1.00 97.38 82 SER A CA 1
ATOM 610 C C . SER A 1 82 ? -6.948 4.483 8.824 1.00 97.38 82 SER A C 1
ATOM 612 O O . SER A 1 82 ? -8.133 4.589 9.138 1.00 97.38 82 SER A O 1
ATOM 614 N N . VAL A 1 83 ? -5.992 5.259 9.346 1.00 97.31 83 VAL A N 1
ATOM 615 C CA . VAL A 1 83 ? -6.258 6.294 10.358 1.00 97.31 83 VAL A CA 1
ATOM 616 C C . VAL A 1 83 ? -7.109 7.431 9.785 1.00 97.31 83 VAL A C 1
ATOM 618 O O . VAL A 1 83 ? -8.017 7.919 10.454 1.00 97.31 83 VAL A O 1
ATOM 621 N N . SER A 1 84 ? -6.866 7.840 8.537 1.00 98.38 84 SER A N 1
ATOM 622 C CA . SER A 1 84 ? -7.654 8.890 7.883 1.00 98.38 84 SER A CA 1
ATOM 623 C C . SER A 1 84 ? -9.125 8.494 7.718 1.00 98.38 84 SER A C 1
ATOM 625 O O . SER A 1 84 ? -10.013 9.286 8.038 1.00 98.38 84 SER A O 1
ATOM 627 N N . ILE A 1 85 ? -9.396 7.268 7.262 1.00 98.50 85 ILE A N 1
ATOM 628 C CA . ILE A 1 85 ? -10.763 6.752 7.122 1.00 98.50 85 ILE A CA 1
ATOM 629 C C . ILE A 1 85 ? -11.418 6.587 8.503 1.00 98.50 85 ILE A C 1
ATOM 631 O O . ILE A 1 85 ? -12.601 6.895 8.657 1.00 98.50 85 ILE A O 1
ATOM 635 N N . GLU A 1 86 ? -10.666 6.136 9.512 1.00 98.06 86 GLU A N 1
ATOM 636 C CA . GLU A 1 86 ? -11.160 6.008 10.886 1.00 98.06 86 GLU A CA 1
ATOM 637 C C . GLU A 1 86 ? -11.585 7.362 11.470 1.00 98.06 86 GLU A C 1
ATOM 639 O O . GLU A 1 86 ? -12.689 7.468 12.004 1.00 98.06 86 GLU A O 1
ATOM 644 N N . ASP A 1 87 ? -10.767 8.406 11.319 1.00 97.88 87 ASP A N 1
ATOM 645 C CA . ASP A 1 87 ? -11.081 9.759 11.797 1.00 97.88 87 ASP A CA 1
ATOM 646 C C . ASP A 1 87 ? -12.359 10.313 11.154 1.00 97.88 87 ASP A C 1
ATOM 648 O O . ASP A 1 87 ? -13.223 10.852 11.849 1.00 97.88 87 ASP A O 1
ATOM 652 N N . VAL A 1 88 ? -12.536 10.108 9.843 1.00 97.50 88 VAL A N 1
ATOM 653 C CA . VAL A 1 88 ? -13.790 10.435 9.143 1.00 97.50 88 VAL A CA 1
ATOM 654 C C . VAL A 1 88 ? -14.956 9.626 9.718 1.00 97.50 88 VAL A C 1
ATOM 656 O O . VAL A 1 88 ? -16.019 10.181 10.001 1.00 97.50 88 VAL A O 1
ATOM 659 N N . GLY A 1 89 ? -14.764 8.323 9.929 1.00 98.06 89 GLY A N 1
ATOM 660 C CA . GLY A 1 89 ? -15.760 7.443 10.534 1.00 98.06 89 GLY A CA 1
ATOM 661 C C . GLY A 1 89 ? -16.225 7.926 11.907 1.00 98.06 89 GLY A C 1
ATOM 662 O O . GLY A 1 89 ? -17.428 7.977 12.160 1.00 98.06 89 GLY A O 1
ATOM 663 N N . GLN A 1 90 ? -15.292 8.346 12.761 1.00 97.44 90 GLN A N 1
ATOM 664 C CA . GLN A 1 90 ? -15.573 8.843 14.107 1.00 97.44 90 GLN A CA 1
ATOM 665 C C . GLN A 1 90 ? -16.231 10.229 14.088 1.00 97.44 90 GLN A C 1
ATOM 667 O O . GLN A 1 90 ? -17.257 10.430 14.732 1.00 97.44 90 GLN A O 1
ATOM 672 N N . LYS A 1 91 ? -15.686 11.188 13.329 1.00 97.00 91 LYS A N 1
ATOM 673 C CA . LYS A 1 91 ? -16.188 12.576 13.304 1.00 97.00 91 LYS A CA 1
ATOM 674 C C . LYS A 1 91 ? -17.580 12.703 12.705 1.00 97.00 91 LYS A C 1
ATOM 676 O O . LYS A 1 91 ? -18.357 13.552 13.137 1.00 97.00 91 LYS A O 1
ATOM 681 N N . TYR A 1 92 ? -17.887 11.874 11.712 1.00 97.12 92 TYR A N 1
ATOM 682 C CA . TYR A 1 92 ? -19.148 11.938 10.976 1.00 97.12 92 TYR A CA 1
ATOM 683 C C . TYR A 1 92 ? -20.095 10.779 11.299 1.00 97.12 92 TYR A C 1
ATOM 685 O O . TYR A 1 92 ? -21.113 10.634 10.627 1.00 97.12 92 TYR A O 1
ATOM 693 N N . ASN A 1 93 ? -19.785 9.963 12.316 1.00 97.44 93 ASN A N 1
ATOM 694 C CA . ASN A 1 93 ? -20.556 8.770 12.681 1.00 97.44 93 ASN A CA 1
ATOM 695 C C . ASN A 1 93 ? -20.840 7.852 11.475 1.00 97.44 93 ASN A C 1
ATOM 697 O O . ASN A 1 93 ? -21.941 7.324 11.315 1.00 97.44 93 ASN A O 1
ATOM 701 N N . ASN A 1 94 ? -19.848 7.676 10.601 1.00 98.19 94 ASN A N 1
ATOM 702 C CA . ASN A 1 94 ? -19.966 6.852 9.405 1.00 98.19 94 ASN A CA 1
ATOM 703 C C . ASN A 1 94 ? -19.486 5.424 9.704 1.00 98.19 94 ASN A C 1
ATOM 705 O O . ASN A 1 94 ? -18.291 5.127 9.652 1.00 98.19 94 ASN A O 1
ATOM 709 N N . SER A 1 95 ? -20.431 4.529 10.001 1.00 97.69 95 SER A N 1
ATOM 710 C CA . SER A 1 95 ? -20.149 3.122 10.317 1.00 97.69 95 SER A CA 1
ATOM 711 C C . SER A 1 95 ? -19.431 2.387 9.183 1.00 97.69 95 SER A C 1
ATOM 713 O O . SER A 1 95 ? -18.493 1.637 9.448 1.00 97.69 95 SER A O 1
ATOM 715 N N . LYS A 1 96 ? -19.798 2.642 7.920 1.00 97.88 96 LYS A N 1
ATOM 716 C CA . LYS A 1 96 ? -19.139 2.029 6.755 1.00 97.88 96 LYS A CA 1
ATOM 717 C C . LYS A 1 96 ? -17.669 2.442 6.663 1.00 97.88 96 LYS A C 1
ATOM 719 O O . LYS A 1 96 ? -16.821 1.592 6.407 1.00 97.88 96 LYS A O 1
ATOM 724 N N . ALA A 1 97 ? -17.342 3.706 6.938 1.00 98.38 97 ALA A N 1
ATOM 725 C CA . ALA A 1 97 ? -15.952 4.162 6.998 1.00 98.38 97 ALA A CA 1
ATOM 726 C C . ALA A 1 97 ? -15.165 3.437 8.106 1.00 98.38 97 ALA A C 1
ATOM 728 O O . ALA A 1 97 ? -14.070 2.939 7.855 1.00 98.38 97 ALA A O 1
ATOM 729 N N . LEU A 1 98 ? -15.743 3.273 9.299 1.00 98.56 98 LEU A N 1
ATOM 730 C CA . LEU A 1 98 ? -15.096 2.513 10.378 1.00 98.56 98 LEU A CA 1
ATOM 731 C C . LEU A 1 98 ? -14.815 1.054 9.976 1.00 98.56 98 LEU A C 1
ATOM 733 O O . LEU A 1 98 ? -13.743 0.526 10.276 1.00 98.56 98 LEU A O 1
ATOM 737 N N . ILE A 1 99 ? -15.736 0.416 9.247 1.00 98.56 99 ILE A N 1
ATOM 738 C CA . ILE A 1 99 ? -15.546 -0.944 8.719 1.00 98.56 99 ILE A CA 1
ATOM 739 C C . ILE A 1 99 ? -14.427 -0.973 7.671 1.00 98.56 99 ILE A C 1
ATOM 741 O O . ILE A 1 99 ? -13.564 -1.850 7.736 1.00 98.56 99 ILE A O 1
ATOM 745 N N . LEU A 1 100 ? -14.385 -0.001 6.751 1.00 98.62 100 LEU A N 1
ATOM 746 C CA . LEU A 1 100 ? -13.308 0.132 5.763 1.00 98.62 100 LEU A CA 1
ATOM 747 C C . LEU A 1 100 ? -11.936 0.259 6.442 1.00 98.62 100 LEU A C 1
ATOM 749 O O . LEU A 1 100 ? -11.011 -0.470 6.076 1.00 98.62 100 LEU A O 1
ATOM 753 N N . ALA A 1 101 ? -11.817 1.121 7.456 1.00 98.56 101 ALA A N 1
ATOM 754 C CA . ALA A 1 101 ? -10.583 1.322 8.216 1.00 98.56 101 ALA A CA 1
ATOM 755 C C . ALA A 1 101 ? -10.149 0.053 8.968 1.00 98.56 101 ALA A C 1
ATOM 757 O O . ALA A 1 101 ? -8.996 -0.377 8.868 1.00 98.56 101 ALA A O 1
ATOM 758 N N . LYS A 1 102 ? -11.084 -0.605 9.667 1.00 98.50 102 LYS A N 1
ATOM 759 C CA . LYS A 1 102 ? -10.842 -1.875 10.372 1.00 98.50 102 LYS A CA 1
ATOM 760 C C . LYS A 1 102 ? -10.375 -2.968 9.410 1.00 98.50 102 LYS A C 1
ATOM 762 O O . LYS A 1 102 ? -9.398 -3.660 9.695 1.00 98.50 102 LYS A O 1
ATOM 767 N N . ALA A 1 103 ? -11.029 -3.103 8.258 1.00 98.75 103 ALA A N 1
ATOM 768 C CA . ALA A 1 103 ? -10.647 -4.068 7.234 1.00 98.75 103 ALA A CA 1
ATOM 769 C C . ALA A 1 103 ? -9.266 -3.756 6.628 1.00 98.75 103 ALA A C 1
ATOM 771 O O . ALA A 1 103 ? -8.497 -4.684 6.377 1.00 98.75 103 ALA A O 1
ATOM 772 N N . LEU A 1 104 ? -8.909 -2.477 6.455 1.00 98.69 104 LEU A N 1
ATOM 773 C CA . LEU A 1 104 ? -7.587 -2.073 5.963 1.00 98.69 104 LEU A CA 1
ATOM 774 C C . LEU A 1 104 ? -6.476 -2.397 6.973 1.00 98.69 104 LEU A C 1
ATOM 776 O O . LEU A 1 104 ? -5.401 -2.855 6.584 1.00 98.69 104 LEU A O 1
ATOM 780 N N . ASN A 1 105 ? -6.742 -2.245 8.273 1.00 98.12 105 ASN A N 1
ATOM 781 C CA . ASN A 1 105 ? -5.815 -2.672 9.325 1.00 98.12 105 ASN A CA 1
ATOM 782 C C . ASN A 1 105 ? -5.593 -4.197 9.298 1.00 98.12 105 ASN A C 1
ATOM 784 O O . ASN A 1 105 ? -4.449 -4.651 9.354 1.00 98.12 105 ASN A O 1
ATOM 788 N N . VAL A 1 106 ? -6.657 -4.993 9.126 1.00 98.44 106 VAL A N 1
ATOM 789 C CA . VAL A 1 106 ? -6.553 -6.459 8.956 1.00 98.44 106 VAL A CA 1
ATOM 790 C C . VAL A 1 106 ? -5.758 -6.820 7.696 1.00 98.44 106 VAL A C 1
ATOM 792 O O . VAL A 1 106 ? -4.902 -7.707 7.729 1.00 98.44 106 VAL A O 1
ATOM 795 N N . ALA A 1 107 ? -5.999 -6.119 6.587 1.00 98.62 107 ALA A N 1
ATOM 796 C CA . ALA A 1 107 ? -5.268 -6.318 5.340 1.00 98.62 107 ALA A CA 1
ATOM 797 C C . ALA A 1 107 ? -3.774 -6.005 5.489 1.00 98.62 107 ALA A C 1
ATOM 799 O O . ALA A 1 107 ? -2.936 -6.768 5.010 1.00 98.62 107 ALA A O 1
ATOM 800 N N . THR A 1 108 ? -3.444 -4.926 6.201 1.00 97.75 108 THR A N 1
ATOM 801 C CA . THR A 1 108 ? -2.066 -4.493 6.463 1.00 97.75 108 THR A CA 1
ATOM 802 C C . THR A 1 108 ? -1.323 -5.487 7.364 1.00 97.75 108 THR A C 1
ATOM 804 O O . THR A 1 108 ? -0.180 -5.845 7.081 1.00 97.75 108 THR A O 1
ATOM 807 N N . ASP A 1 109 ? -1.976 -6.025 8.398 1.00 97.06 109 ASP A N 1
ATOM 808 C CA . ASP A 1 109 ? -1.413 -7.104 9.226 1.00 97.06 109 ASP A CA 1
ATOM 809 C C . ASP A 1 109 ? -1.119 -8.364 8.391 1.00 97.06 109 ASP A C 1
ATOM 811 O O . ASP A 1 109 ? -0.014 -8.918 8.434 1.00 97.06 109 ASP A O 1
ATOM 815 N N . LYS A 1 110 ? -2.072 -8.785 7.548 1.00 98.25 110 LYS A N 1
ATOM 816 C CA . LYS A 1 110 ? -1.875 -9.916 6.631 1.00 98.25 110 LYS A CA 1
ATOM 817 C C . LYS A 1 110 ? -0.746 -9.651 5.632 1.00 98.25 110 LYS A C 1
ATOM 819 O O . LYS A 1 110 ? 0.071 -10.541 5.389 1.00 98.25 110 LYS A O 1
ATOM 824 N N . PHE A 1 111 ? -0.666 -8.442 5.083 1.00 96.94 111 PHE A N 1
ATOM 825 C CA . PHE A 1 111 ? 0.392 -7.996 4.175 1.00 96.94 111 PHE A CA 1
ATOM 826 C C . PHE A 1 111 ? 1.789 -8.145 4.797 1.00 96.94 111 PHE A C 1
ATOM 828 O O . PHE A 1 111 ? 2.694 -8.708 4.171 1.00 96.94 111 PHE A O 1
ATOM 835 N N . LEU A 1 112 ? 1.947 -7.728 6.057 1.00 93.88 112 LEU A N 1
ATOM 836 C CA . LEU A 1 112 ? 3.199 -7.864 6.804 1.00 93.88 112 LEU A CA 1
ATOM 837 C C . LEU A 1 112 ? 3.540 -9.335 7.080 1.00 93.88 112 LEU A C 1
ATOM 839 O O . LEU A 1 112 ? 4.661 -9.772 6.808 1.00 93.88 112 LEU A O 1
ATOM 843 N N . LYS A 1 113 ? 2.568 -10.131 7.546 1.00 96.19 113 LYS A N 1
ATOM 844 C CA . LYS A 1 113 ? 2.751 -11.568 7.838 1.00 96.19 113 LYS A CA 1
ATOM 845 C C . LYS A 1 113 ? 3.119 -12.390 6.603 1.00 96.19 113 LYS A C 1
ATOM 847 O O . LYS A 1 113 ? 3.904 -13.331 6.695 1.00 96.19 113 LYS A O 1
ATOM 852 N N . THR A 1 114 ? 2.578 -12.023 5.445 1.00 96.69 114 THR A N 1
ATOM 853 C CA . THR A 1 114 ? 2.827 -12.695 4.158 1.00 96.69 114 THR A CA 1
ATOM 854 C C . THR A 1 114 ? 4.028 -12.132 3.396 1.00 96.69 114 THR A C 1
ATOM 856 O O . THR A 1 114 ? 4.334 -12.621 2.307 1.00 96.69 114 THR A O 1
ATOM 859 N N . LYS A 1 115 ? 4.738 -11.151 3.975 1.00 95.44 115 LYS A N 1
ATOM 860 C CA . LYS A 1 115 ? 5.960 -10.541 3.427 1.00 95.44 115 LYS A CA 1
ATOM 861 C C . LYS A 1 115 ? 5.776 -10.026 1.994 1.00 95.44 115 LYS A C 1
ATOM 863 O O . LYS A 1 115 ? 6.635 -10.238 1.144 1.00 95.44 115 LYS A O 1
ATOM 868 N N . LYS A 1 116 ? 4.658 -9.344 1.728 1.00 97.12 116 LYS A N 1
ATOM 869 C CA . LYS A 1 116 ? 4.338 -8.772 0.406 1.00 97.12 116 LYS A CA 1
ATOM 870 C C . LYS A 1 116 ? 4.861 -7.343 0.201 1.00 97.12 116 LYS A C 1
ATOM 872 O O . LYS A 1 116 ? 4.428 -6.654 -0.717 1.00 97.12 116 LYS A O 1
ATOM 877 N N . SER A 1 117 ? 5.823 -6.910 1.020 1.00 95.94 117 SER A N 1
ATOM 878 C CA . SER A 1 117 ? 6.594 -5.686 0.774 1.00 95.94 117 SER A CA 1
ATOM 879 C C . SER A 1 117 ? 7.472 -5.814 -0.482 1.00 95.94 117 SER A C 1
ATOM 881 O O . SER A 1 117 ? 7.918 -6.921 -0.797 1.00 95.94 117 SER A O 1
ATOM 883 N N . PRO A 1 118 ? 7.773 -4.699 -1.171 1.00 97.38 118 PRO A N 1
ATOM 884 C CA . PRO A 1 118 ? 8.649 -4.695 -2.338 1.00 97.38 118 PRO A CA 1
ATOM 885 C C . PRO A 1 118 ? 10.036 -5.262 -2.033 1.00 97.38 118 PRO A C 1
ATOM 887 O O . PRO A 1 118 ? 10.663 -4.929 -1.022 1.00 97.38 118 PRO A O 1
ATOM 890 N N . SER A 1 119 ? 10.541 -6.082 -2.947 1.00 97.06 119 SER A N 1
ATOM 891 C CA . SER A 1 119 ? 11.958 -6.400 -3.026 1.00 97.06 119 SER A CA 1
ATOM 892 C C . SER A 1 119 ? 12.751 -5.184 -3.512 1.00 97.06 119 SER A C 1
ATOM 894 O O . SER A 1 119 ? 12.215 -4.163 -3.932 1.00 97.06 119 SER A O 1
ATOM 896 N N . ARG A 1 120 ? 14.075 -5.291 -3.429 1.00 96.69 120 ARG A N 1
ATOM 897 C CA . ARG A 1 120 ? 15.017 -4.312 -3.980 1.00 96.69 120 ARG A CA 1
ATOM 898 C C . ARG A 1 120 ? 15.560 -4.727 -5.349 1.00 96.69 120 ARG A C 1
ATOM 900 O O . ARG A 1 120 ? 16.332 -3.963 -5.929 1.00 96.69 120 ARG A O 1
ATOM 907 N N . LYS A 1 121 ? 15.242 -5.940 -5.811 1.00 97.75 121 LYS A N 1
ATOM 908 C CA . LYS A 1 121 ? 15.799 -6.558 -7.017 1.00 97.75 121 LYS A CA 1
ATOM 909 C C . LYS A 1 121 ? 14.762 -6.580 -8.134 1.00 97.75 121 LYS A C 1
ATOM 911 O O . LYS A 1 121 ? 13.628 -6.989 -7.910 1.00 97.75 121 LYS A O 1
ATOM 916 N N . VAL A 1 122 ? 15.189 -6.197 -9.334 1.00 97.62 122 VAL A N 1
ATOM 917 C CA . VAL A 1 122 ? 14.387 -6.325 -10.556 1.00 97.62 122 VAL A CA 1
ATOM 918 C C . VAL A 1 122 ? 13.938 -7.772 -10.782 1.00 97.62 122 VAL A C 1
ATOM 920 O O . VAL A 1 122 ? 14.661 -8.710 -10.443 1.00 97.62 122 VAL A O 1
ATOM 923 N N . ASN A 1 123 ? 12.754 -7.933 -11.370 1.00 97.69 123 ASN A N 1
ATOM 924 C CA . ASN A 1 123 ? 12.058 -9.202 -11.606 1.00 97.69 123 ASN A CA 1
ATOM 925 C C . ASN A 1 123 ? 11.638 -9.943 -10.326 1.00 97.69 123 ASN A C 1
ATOM 927 O O . ASN A 1 123 ? 11.264 -11.114 -10.372 1.00 97.69 123 ASN A O 1
ATOM 931 N N . GLU A 1 124 ? 11.662 -9.256 -9.186 1.00 98.25 124 GLU A N 1
ATOM 932 C CA . GLU A 1 124 ? 10.967 -9.659 -7.969 1.00 98.25 124 GLU A CA 1
ATOM 933 C C . GLU A 1 124 ? 9.790 -8.696 -7.713 1.00 98.25 124 GLU A C 1
ATOM 935 O O . GLU A 1 124 ? 9.608 -7.697 -8.417 1.00 98.25 124 GLU A O 1
ATOM 940 N N . LEU A 1 125 ? 8.960 -9.001 -6.710 1.00 98.12 125 LEU A N 1
ATOM 941 C CA . LEU A 1 125 ? 7.810 -8.172 -6.335 1.00 98.12 125 LEU A CA 1
ATOM 942 C C . LEU A 1 125 ? 8.251 -6.721 -6.089 1.00 98.12 125 LEU A C 1
ATOM 944 O O . LEU A 1 125 ? 9.175 -6.492 -5.313 1.00 98.12 125 LEU A O 1
ATOM 948 N N . ASP A 1 126 ? 7.586 -5.752 -6.709 1.00 98.62 126 ASP A N 1
ATOM 949 C CA . ASP A 1 126 ? 7.859 -4.326 -6.517 1.00 98.62 126 ASP A CA 1
ATOM 950 C C . ASP A 1 126 ? 6.644 -3.604 -5.900 1.00 98.62 126 ASP A C 1
ATOM 952 O O . ASP A 1 126 ? 5.694 -4.246 -5.444 1.00 98.62 126 ASP A O 1
ATOM 956 N N . ASN A 1 127 ? 6.671 -2.270 -5.858 1.00 98.69 127 ASN A N 1
ATOM 957 C CA . ASN A 1 127 ? 5.588 -1.435 -5.334 1.00 98.69 127 ASN A CA 1
ATOM 958 C C . ASN A 1 127 ? 4.212 -1.746 -5.950 1.00 98.69 127 ASN A C 1
ATOM 960 O O . ASN A 1 127 ? 3.222 -1.844 -5.235 1.00 98.69 127 ASN A O 1
ATOM 964 N N . ARG A 1 128 ? 4.129 -1.973 -7.263 1.00 98.81 128 ARG A N 1
ATOM 965 C CA . ARG A 1 128 ? 2.839 -2.231 -7.927 1.00 98.81 128 ARG A CA 1
ATOM 966 C C . ARG A 1 128 ? 2.272 -3.581 -7.494 1.00 98.81 128 ARG A C 1
ATOM 968 O O . ARG A 1 128 ? 1.080 -3.714 -7.223 1.00 98.81 128 ARG A O 1
ATOM 975 N N . GLY A 1 129 ? 3.151 -4.571 -7.343 1.00 98.69 129 GLY A N 1
ATOM 976 C CA . GLY A 1 129 ? 2.803 -5.866 -6.766 1.00 98.69 129 GLY A CA 1
ATOM 977 C C . GLY A 1 129 ? 2.316 -5.765 -5.320 1.00 98.69 129 GLY A C 1
ATOM 978 O O . GLY A 1 129 ? 1.331 -6.409 -4.961 1.00 98.69 129 GLY A O 1
ATOM 979 N N . SER A 1 130 ? 2.959 -4.940 -4.489 1.00 98.56 130 SER A N 1
ATOM 980 C CA . SER A 1 130 ? 2.539 -4.756 -3.095 1.00 98.56 130 SER A CA 1
ATOM 981 C C . SER A 1 130 ? 1.139 -4.132 -2.990 1.00 98.56 130 SER A C 1
ATOM 983 O O . SER A 1 130 ? 0.342 -4.569 -2.157 1.00 98.56 130 SER A O 1
ATOM 985 N N . HIS A 1 131 ? 0.802 -3.194 -3.883 1.00 98.88 131 HIS A N 1
ATOM 986 C CA . HIS A 1 131 ? -0.536 -2.596 -3.995 1.00 98.88 131 HIS A CA 1
ATOM 987 C C . HIS A 1 131 ? -1.605 -3.623 -4.389 1.00 98.88 131 HIS A C 1
ATOM 989 O O . HIS A 1 131 ? -2.667 -3.657 -3.767 1.00 98.88 131 HIS A O 1
ATOM 995 N N . PHE A 1 132 ? -1.317 -4.515 -5.345 1.00 98.81 132 PHE A N 1
ATOM 996 C CA . PHE A 1 132 ? -2.223 -5.620 -5.686 1.00 98.81 132 PHE A CA 1
ATOM 997 C C . PHE A 1 132 ? -2.533 -6.504 -4.465 1.00 98.81 132 PHE A C 1
ATOM 999 O O . PHE A 1 132 ? -3.699 -6.782 -4.177 1.00 98.81 132 PHE A O 1
ATOM 1006 N N . TYR A 1 133 ? -1.510 -6.917 -3.707 1.00 98.81 133 TYR A N 1
ATOM 1007 C CA . TYR A 1 133 ? -1.725 -7.758 -2.525 1.00 98.81 133 TYR A CA 1
ATOM 1008 C C . TYR A 1 133 ? -2.510 -7.042 -1.426 1.00 98.81 133 TYR A C 1
ATOM 1010 O O . TYR A 1 133 ? -3.345 -7.677 -0.781 1.00 98.81 133 TYR A O 1
ATOM 1018 N N . LEU A 1 134 ? -2.288 -5.740 -1.224 1.00 98.81 134 LEU A N 1
ATOM 1019 C CA . LEU A 1 134 ? -3.107 -4.968 -0.296 1.00 98.81 134 LEU A CA 1
ATOM 1020 C C . LEU A 1 134 ? -4.572 -4.941 -0.743 1.00 98.81 134 LEU A C 1
ATOM 1022 O O . LEU A 1 134 ? -5.443 -5.237 0.070 1.00 98.81 134 LEU A O 1
ATOM 1026 N N . ALA A 1 135 ? -4.843 -4.645 -2.018 1.00 98.81 135 ALA A N 1
ATOM 1027 C CA . ALA A 1 135 ? -6.201 -4.619 -2.562 1.00 98.81 135 ALA A CA 1
ATOM 1028 C C . ALA A 1 135 ? -6.906 -5.975 -2.387 1.00 98.81 135 ALA A C 1
ATOM 1030 O O . ALA A 1 135 ? -8.032 -6.032 -1.891 1.00 98.81 135 ALA A O 1
ATOM 1031 N N . LEU A 1 136 ? -6.212 -7.077 -2.696 1.00 98.88 136 LEU A N 1
ATOM 1032 C CA . LEU A 1 136 ? -6.707 -8.437 -2.474 1.00 98.88 136 LEU A CA 1
ATOM 1033 C C . LEU A 1 136 ? -7.046 -8.686 -0.999 1.00 98.88 136 LEU A C 1
ATOM 1035 O O . LEU A 1 136 ? -8.129 -9.178 -0.683 1.00 98.88 136 LEU A O 1
ATOM 1039 N N . TYR A 1 137 ? -6.130 -8.374 -0.081 1.00 98.88 137 TYR A N 1
ATOM 1040 C CA . TYR A 1 137 ? -6.342 -8.632 1.344 1.00 98.88 137 TYR A CA 1
ATOM 1041 C C . TYR A 1 137 ? -7.413 -7.728 1.949 1.00 98.88 137 TYR A C 1
ATOM 1043 O O . TYR A 1 137 ? -8.142 -8.174 2.834 1.00 98.88 137 TYR A O 1
ATOM 1051 N N . TRP A 1 138 ? -7.554 -6.503 1.450 1.00 98.88 138 TRP A N 1
ATOM 1052 C CA . TRP A 1 138 ? -8.591 -5.580 1.888 1.00 98.88 138 TRP A CA 1
ATOM 1053 C C . TRP A 1 138 ? -9.973 -6.024 1.419 1.00 98.88 138 TRP A C 1
ATOM 1055 O O . TRP A 1 138 ? -10.877 -6.132 2.246 1.00 98.88 138 TRP A O 1
ATOM 1065 N N . ALA A 1 139 ? -10.116 -6.408 0.147 1.00 98.81 139 ALA A N 1
ATOM 1066 C CA . ALA A 1 139 ? -11.353 -6.989 -0.369 1.00 98.81 139 ALA A CA 1
ATOM 1067 C C . ALA A 1 139 ? -11.738 -8.261 0.409 1.00 98.81 139 ALA A C 1
ATOM 1069 O O . ALA A 1 139 ? -12.879 -8.405 0.840 1.00 98.81 139 ALA A O 1
ATOM 1070 N N . GLN A 1 140 ? -10.777 -9.149 0.689 1.00 98.75 140 GLN A N 1
ATOM 1071 C CA . GLN A 1 140 ? -11.013 -10.340 1.514 1.00 98.75 140 GLN A CA 1
ATOM 1072 C C . GLN A 1 140 ? -11.462 -9.996 2.941 1.00 98.75 140 GLN A C 1
ATOM 1074 O O . GLN A 1 140 ? -12.364 -10.644 3.466 1.00 98.75 140 GLN A O 1
ATOM 1079 N N . ALA A 1 141 ? -10.862 -8.987 3.576 1.00 98.75 141 ALA A N 1
ATOM 1080 C CA . ALA A 1 141 ? -11.251 -8.555 4.918 1.00 98.75 141 ALA A CA 1
ATOM 1081 C C . ALA A 1 141 ? -12.664 -7.937 4.943 1.00 98.75 141 ALA A C 1
ATOM 1083 O O . ALA A 1 141 ? -13.425 -8.194 5.874 1.00 98.75 141 ALA A O 1
ATOM 1084 N N . LEU A 1 142 ? -13.042 -7.191 3.900 1.00 98.69 142 LEU A N 1
ATOM 1085 C CA . LEU A 1 142 ? -14.389 -6.626 3.733 1.00 98.69 142 LEU A CA 1
ATOM 1086 C C . LEU A 1 142 ? -15.462 -7.687 3.479 1.00 98.69 142 LEU A C 1
ATOM 1088 O O . LEU A 1 142 ? -16.619 -7.499 3.852 1.00 98.69 142 LEU A O 1
ATOM 1092 N N . VAL A 1 143 ? -15.077 -8.818 2.891 1.00 98.56 143 VAL A N 1
ATOM 1093 C CA . VAL A 1 143 ? -15.948 -9.989 2.742 1.00 98.56 143 VAL A CA 1
ATOM 1094 C C . VAL A 1 143 ? -15.984 -10.836 4.013 1.00 98.56 143 VAL A C 1
ATOM 1096 O O . VAL A 1 143 ? -16.969 -11.518 4.256 1.00 98.56 143 VAL A O 1
ATOM 1099 N N . ALA A 1 144 ? -14.944 -10.817 4.847 1.00 98.31 144 ALA A N 1
ATOM 1100 C CA . ALA A 1 144 ? -14.885 -11.631 6.062 1.00 98.31 144 ALA A CA 1
ATOM 1101 C C . ALA A 1 144 ? -15.607 -11.011 7.272 1.00 98.31 144 ALA A C 1
ATOM 1103 O O . ALA A 1 144 ? -15.936 -11.735 8.207 1.00 98.31 144 ALA A O 1
ATOM 1104 N N . GLN A 1 145 ? -15.835 -9.697 7.282 1.00 98.06 145 GLN A N 1
ATOM 1105 C CA . GLN A 1 145 ? -16.539 -9.013 8.374 1.00 98.06 145 GLN A CA 1
ATOM 1106 C C . GLN A 1 145 ? -18.045 -9.341 8.415 1.00 98.06 145 GLN A C 1
ATOM 1108 O O . GLN A 1 145 ? -18.644 -9.700 7.400 1.00 98.06 145 GLN A O 1
ATOM 1113 N N . ASP A 1 146 ? -18.655 -9.191 9.593 1.00 96.50 146 ASP A N 1
ATOM 1114 C CA . ASP A 1 146 ? -20.086 -9.437 9.850 1.00 96.50 146 ASP A CA 1
ATOM 1115 C C . ASP A 1 146 ? -20.841 -8.176 10.316 1.00 96.50 146 ASP A C 1
ATOM 1117 O O . ASP A 1 146 ? -22.000 -8.249 10.719 1.00 96.50 146 ASP A O 1
ATOM 1121 N N . ASP A 1 147 ? -20.183 -7.019 10.253 1.00 96.81 147 ASP A N 1
ATOM 1122 C CA . ASP A 1 147 ? -20.683 -5.728 10.721 1.00 96.81 147 ASP A CA 1
ATOM 1123 C C . ASP A 1 147 ? -21.634 -5.059 9.689 1.00 96.81 147 ASP A C 1
ATOM 1125 O O . ASP A 1 147 ? -22.545 -4.331 10.081 1.00 96.81 147 ASP A O 1
ATOM 1129 N N . ASP A 1 148 ? -21.461 -5.307 8.379 1.00 98.12 148 ASP A N 1
ATOM 1130 C CA . ASP A 1 148 ? -22.285 -4.743 7.291 1.00 98.12 148 ASP A CA 1
ATOM 1131 C C . ASP A 1 148 ? -22.436 -5.720 6.104 1.00 98.12 148 ASP A C 1
ATOM 1133 O O . ASP A 1 148 ? -21.476 -6.053 5.399 1.00 98.12 148 ASP A O 1
ATOM 1137 N N . ALA A 1 149 ? -23.666 -6.188 5.871 1.00 98.06 149 ALA A N 1
ATOM 1138 C CA . ALA A 1 149 ? -23.969 -7.170 4.829 1.00 98.06 149 ALA A CA 1
ATOM 1139 C C . ALA A 1 149 ? -23.892 -6.598 3.401 1.00 98.06 149 ALA A C 1
ATOM 1141 O O . ALA A 1 149 ? -23.586 -7.336 2.464 1.00 98.06 149 ALA A O 1
ATOM 1142 N N . GLU A 1 150 ? -24.147 -5.300 3.227 1.00 97.75 150 GLU A N 1
ATOM 1143 C CA . GLU A 1 150 ? -24.122 -4.637 1.922 1.00 97.75 150 GLU A CA 1
ATOM 1144 C C . GLU A 1 150 ? -22.680 -4.496 1.425 1.00 97.75 150 GLU A C 1
ATOM 1146 O O . GLU A 1 150 ? -22.376 -4.892 0.302 1.00 97.75 150 GLU A O 1
ATOM 1151 N N . LEU A 1 151 ? -21.765 -4.036 2.288 1.00 97.06 151 LEU A N 1
ATOM 1152 C CA . LEU A 1 151 ? -20.329 -4.000 2.005 1.00 97.06 151 LEU A CA 1
ATOM 1153 C C . LEU A 1 151 ? -19.789 -5.403 1.723 1.00 97.06 151 LEU A C 1
ATOM 1155 O O . LEU A 1 151 ? -19.064 -5.600 0.748 1.00 97.06 151 LEU A O 1
ATOM 1159 N N . LYS A 1 152 ? -20.179 -6.399 2.527 1.00 98.31 152 LYS A N 1
ATOM 1160 C CA . LYS A 1 152 ? -19.801 -7.797 2.281 1.00 98.31 152 LYS A CA 1
ATOM 1161 C C . LYS A 1 152 ? -20.214 -8.228 0.872 1.00 98.31 152 LYS A C 1
ATOM 1163 O O . LYS A 1 152 ? -19.381 -8.734 0.119 1.00 98.31 152 LYS A O 1
ATOM 1168 N N . GLN A 1 153 ? -21.469 -7.990 0.489 1.00 98.06 153 GLN A N 1
ATOM 1169 C CA . GLN A 1 153 ? -21.977 -8.340 -0.837 1.00 98.06 153 GLN A CA 1
ATOM 1170 C C . GLN A 1 153 ? -21.240 -7.586 -1.952 1.00 98.06 153 GLN A C 1
ATOM 1172 O O . GLN A 1 153 ? -20.813 -8.211 -2.923 1.00 98.06 153 GLN A O 1
ATOM 1177 N N . GLN A 1 154 ? -21.038 -6.275 -1.795 1.00 97.81 154 GLN A N 1
ATOM 1178 C CA . GLN A 1 154 ? -20.376 -5.416 -2.779 1.00 97.81 154 GLN A CA 1
ATOM 1179 C C . GLN A 1 154 ? -18.949 -5.887 -3.099 1.00 97.81 154 GLN A C 1
ATOM 1181 O O . GLN A 1 154 ? -18.551 -5.898 -4.261 1.00 97.81 154 GLN A O 1
ATOM 1186 N N . PHE A 1 155 ? -18.191 -6.321 -2.088 1.00 98.44 155 PHE A N 1
ATOM 1187 C CA . PHE A 1 155 ? -16.801 -6.755 -2.260 1.00 98.44 155 PHE A CA 1
ATOM 1188 C C . PHE A 1 155 ? -16.643 -8.250 -2.561 1.00 98.44 155 PHE A C 1
ATOM 1190 O O . PHE A 1 155 ? -15.540 -8.682 -2.894 1.00 98.44 155 PHE A O 1
ATOM 1197 N N . THR A 1 156 ? -17.715 -9.049 -2.486 1.00 98.50 156 THR A N 1
ATOM 1198 C CA . THR A 1 156 ? -17.641 -10.510 -2.672 1.00 98.50 156 THR A CA 1
ATOM 1199 C C . THR A 1 156 ? -17.090 -10.883 -4.044 1.00 98.50 156 THR A C 1
ATOM 1201 O O . THR A 1 156 ? -16.139 -11.661 -4.132 1.00 98.50 156 THR A O 1
ATOM 1204 N N . GLN A 1 157 ? -17.652 -10.314 -5.114 1.00 98.31 157 GLN A N 1
ATOM 1205 C CA . GLN A 1 157 ? -17.212 -10.636 -6.471 1.00 98.31 157 GLN A CA 1
ATOM 1206 C C . GLN A 1 157 ? -15.766 -10.180 -6.706 1.00 98.31 157 GLN A C 1
ATOM 1208 O O . GLN A 1 157 ? -14.945 -10.968 -7.168 1.00 98.31 157 GLN A O 1
ATOM 1213 N N . LEU A 1 158 ? -15.430 -8.956 -6.285 1.00 98.56 158 LEU A N 1
ATOM 1214 C CA . LEU A 1 158 ? -14.081 -8.408 -6.420 1.00 98.56 158 LEU A CA 1
ATOM 1215 C C . LEU A 1 158 ? -13.034 -9.262 -5.688 1.00 98.56 158 LEU A C 1
ATOM 1217 O O . LEU A 1 158 ? -11.990 -9.579 -6.254 1.00 98.56 158 LEU A O 1
ATOM 1221 N N . ALA A 1 159 ? -13.306 -9.672 -4.445 1.00 98.69 159 ALA A N 1
ATOM 1222 C CA . ALA A 1 159 ? -12.386 -10.501 -3.668 1.00 98.69 159 ALA A CA 1
ATOM 1223 C C . ALA A 1 159 ? -12.139 -11.866 -4.330 1.00 98.69 159 ALA A C 1
ATOM 1225 O O . ALA A 1 159 ? -10.999 -12.339 -4.358 1.00 98.69 159 ALA A O 1
ATOM 1226 N N . ASN A 1 160 ? -13.192 -12.480 -4.876 1.00 98.69 160 ASN A N 1
ATOM 1227 C CA . ASN A 1 160 ? -13.098 -13.751 -5.589 1.00 98.69 160 ASN A CA 1
ATOM 1228 C C . ASN A 1 160 ? -12.305 -13.605 -6.891 1.00 98.69 160 ASN A C 1
ATOM 1230 O O . ASN A 1 160 ? -11.414 -14.413 -7.150 1.00 98.69 160 ASN A O 1
ATOM 1234 N N . ASP A 1 161 ? -12.574 -12.563 -7.678 1.00 98.75 161 ASP A N 1
ATOM 1235 C CA . ASP A 1 161 ? -11.905 -12.348 -8.960 1.00 98.75 161 ASP A CA 1
ATOM 1236 C C . ASP A 1 161 ? -10.429 -11.981 -8.793 1.00 98.75 161 ASP A C 1
ATOM 1238 O O . ASP A 1 161 ? -9.582 -12.515 -9.512 1.00 98.75 161 ASP A O 1
ATOM 1242 N N . LEU A 1 162 ? -10.093 -11.136 -7.810 1.00 98.81 162 LEU A N 1
ATOM 1243 C CA . LEU A 1 162 ? -8.700 -1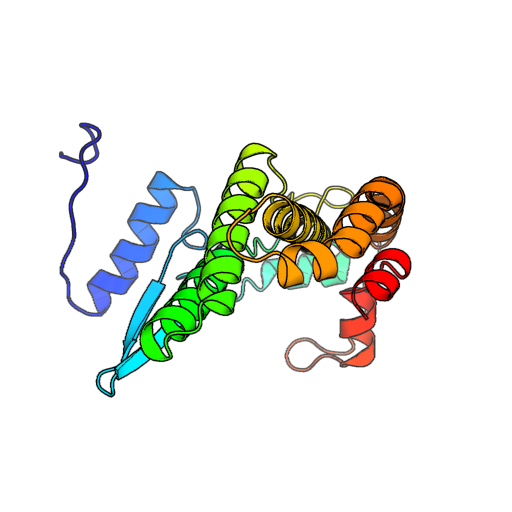0.828 -7.471 1.00 98.81 162 LEU A CA 1
ATOM 1244 C C . LEU A 1 162 ? -7.945 -12.088 -7.034 1.00 98.81 162 LEU A C 1
ATOM 1246 O O . LEU A 1 162 ? -6.789 -12.272 -7.411 1.00 98.81 162 LEU A O 1
ATOM 1250 N N . ALA A 1 163 ? -8.587 -12.966 -6.255 1.00 98.69 163 ALA A N 1
ATOM 1251 C CA . ALA A 1 163 ? -7.981 -14.224 -5.827 1.00 98.69 163 ALA A CA 1
ATOM 1252 C C . ALA A 1 163 ? -7.791 -15.194 -7.004 1.00 98.69 163 ALA A C 1
ATOM 1254 O O . ALA A 1 163 ? -6.718 -15.774 -7.150 1.00 98.69 163 ALA A O 1
ATOM 1255 N N . ALA A 1 164 ? -8.806 -15.341 -7.858 1.00 98.75 164 ALA A N 1
ATOM 1256 C CA . ALA A 1 164 ? -8.776 -16.241 -9.008 1.00 98.75 164 ALA A CA 1
ATOM 1257 C C . ALA A 1 164 ? -7.760 -15.808 -10.076 1.00 98.75 164 ALA A C 1
ATOM 1259 O O . ALA A 1 164 ? -7.161 -16.655 -10.734 1.00 98.75 164 ALA A O 1
ATOM 1260 N N . LYS A 1 165 ? -7.548 -14.497 -10.242 1.00 98.75 165 LYS A N 1
ATOM 1261 C CA . LYS A 1 165 ? -6.640 -13.924 -11.247 1.00 98.75 165 LYS A CA 1
ATOM 1262 C C . LYS A 1 165 ? -5.271 -13.534 -10.683 1.00 98.75 165 LYS A C 1
ATOM 1264 O O . LYS A 1 165 ? -4.479 -12.913 -11.391 1.00 98.75 165 LYS A O 1
ATOM 1269 N N . ALA A 1 166 ? -4.967 -13.903 -9.437 1.00 98.56 166 ALA A N 1
ATOM 1270 C CA . ALA A 1 166 ? -3.752 -13.472 -8.752 1.00 98.56 166 ALA A CA 1
ATOM 1271 C C . ALA A 1 166 ? -2.466 -13.838 -9.508 1.00 98.56 166 ALA A C 1
ATOM 1273 O O . ALA A 1 166 ? -1.570 -13.005 -9.632 1.00 98.56 166 ALA A O 1
ATOM 1274 N N . ASP A 1 167 ? -2.371 -15.055 -10.043 1.00 98.50 167 ASP A N 1
ATOM 1275 C CA . ASP A 1 167 ? -1.181 -15.496 -10.779 1.00 98.50 167 ASP A CA 1
ATOM 1276 C C . ASP A 1 167 ? -1.008 -14.734 -12.099 1.00 98.50 167 ASP A C 1
ATOM 1278 O O . ASP A 1 167 ? 0.100 -14.304 -12.420 1.00 98.50 167 ASP A O 1
ATOM 1282 N N . THR A 1 168 ? -2.103 -14.487 -12.824 1.00 98.81 168 THR A N 1
ATOM 1283 C CA . THR A 1 168 ? -2.099 -13.674 -14.050 1.00 98.81 168 THR A CA 1
ATOM 1284 C C . THR A 1 168 ? -1.658 -12.242 -13.764 1.00 98.81 168 THR A C 1
ATOM 1286 O O . THR A 1 168 ? -0.763 -11.737 -14.437 1.00 98.81 168 THR A O 1
ATOM 1289 N N . ILE A 1 169 ? -2.218 -11.608 -12.730 1.00 98.88 169 ILE A N 1
ATOM 1290 C CA . ILE A 1 169 ? -1.856 -10.240 -12.337 1.00 98.88 169 ILE A CA 1
ATOM 1291 C C . ILE A 1 169 ? -0.376 -10.170 -11.942 1.00 98.88 169 ILE A C 1
ATOM 1293 O O . ILE A 1 169 ? 0.347 -9.296 -12.414 1.00 98.88 169 ILE A O 1
ATOM 1297 N N . ASN A 1 170 ? 0.114 -11.115 -11.131 1.00 98.56 170 ASN A N 1
ATOM 1298 C CA . ASN A 1 170 ? 1.533 -11.163 -10.770 1.00 98.56 170 ASN A CA 1
ATOM 1299 C C . ASN A 1 170 ? 2.432 -11.320 -12.006 1.00 98.56 170 ASN A C 1
ATOM 1301 O O . ASN A 1 170 ? 3.463 -10.655 -12.092 1.00 98.56 170 ASN A O 1
ATOM 1305 N N . ALA A 1 171 ? 2.050 -12.170 -12.964 1.00 98.75 171 ALA A N 1
ATOM 1306 C CA . ALA A 1 171 ? 2.808 -12.363 -14.195 1.00 98.75 171 ALA A CA 1
ATOM 1307 C C . ALA A 1 171 ? 2.864 -11.081 -15.043 1.00 98.75 171 ALA A C 1
ATOM 1309 O O . ALA A 1 171 ? 3.940 -10.711 -15.504 1.00 98.75 171 ALA A O 1
ATOM 1310 N N . GLU A 1 172 ? 1.743 -10.372 -15.197 1.00 98.81 172 GLU A N 1
ATOM 1311 C CA . GLU A 1 172 ? 1.681 -9.089 -15.910 1.00 98.81 172 GLU A CA 1
ATOM 1312 C C . GLU A 1 172 ? 2.552 -8.015 -15.234 1.00 98.81 172 GLU A C 1
ATOM 1314 O O . GLU A 1 172 ? 3.322 -7.324 -15.901 1.00 98.81 172 GLU A O 1
ATOM 1319 N N . LEU A 1 173 ? 2.487 -7.907 -13.902 1.00 98.75 173 LEU A N 1
ATOM 1320 C CA . LEU A 1 173 ? 3.283 -6.943 -13.133 1.00 98.75 173 LEU A CA 1
ATOM 1321 C C . LEU A 1 173 ? 4.789 -7.243 -13.184 1.00 98.75 173 LEU A C 1
ATOM 1323 O O . LEU A 1 173 ? 5.597 -6.316 -13.239 1.00 98.75 173 LEU A O 1
ATOM 1327 N N . LEU A 1 174 ? 5.182 -8.520 -13.174 1.00 98.50 174 LEU A N 1
ATOM 1328 C CA . LEU A 1 174 ? 6.583 -8.930 -13.318 1.00 98.50 174 LEU A CA 1
ATOM 1329 C C . LEU A 1 174 ? 7.092 -8.727 -14.749 1.00 98.50 174 LEU A C 1
ATOM 1331 O O . LEU A 1 174 ? 8.222 -8.281 -14.928 1.00 98.50 174 LEU A O 1
ATOM 1335 N N . ALA A 1 175 ? 6.264 -9.004 -15.760 1.00 98.38 175 ALA A N 1
ATOM 1336 C CA . ALA A 1 175 ? 6.617 -8.819 -17.168 1.00 98.38 175 ALA A CA 1
ATOM 1337 C C . ALA A 1 175 ? 6.871 -7.346 -17.541 1.00 98.38 175 ALA A C 1
ATOM 1339 O O . ALA A 1 175 ? 7.577 -7.077 -18.510 1.00 98.38 175 ALA A O 1
ATOM 1340 N N . ALA A 1 176 ? 6.340 -6.399 -16.763 1.00 97.62 176 ALA A N 1
ATOM 1341 C CA . ALA A 1 176 ? 6.591 -4.966 -16.920 1.00 97.62 176 ALA A CA 1
ATOM 1342 C C . ALA A 1 176 ? 7.963 -4.500 -16.383 1.00 97.62 176 ALA A C 1
ATOM 1344 O O . ALA A 1 176 ? 8.272 -3.308 -16.445 1.00 97.62 176 ALA A O 1
ATOM 1345 N N . GLN A 1 177 ? 8.770 -5.401 -15.814 1.00 98.50 177 GLN A N 1
ATOM 1346 C CA . GLN A 1 177 ? 10.099 -5.101 -15.275 1.00 98.50 177 GLN A CA 1
ATOM 1347 C C . GLN A 1 177 ? 11.224 -5.522 -16.237 1.00 98.50 177 GLN A C 1
ATOM 1349 O O . GLN A 1 177 ? 11.015 -6.220 -17.226 1.00 98.50 177 GLN A O 1
ATOM 1354 N N . GLY A 1 178 ? 12.452 -5.093 -15.940 1.00 97.81 178 GLY A N 1
ATOM 1355 C CA . GLY A 1 178 ? 13.664 -5.508 -16.652 1.00 97.81 178 GLY A CA 1
ATOM 1356 C C . GLY A 1 178 ? 14.004 -4.674 -17.887 1.00 97.81 178 GLY A C 1
ATOM 1357 O O . GLY A 1 178 ? 15.054 -4.894 -18.490 1.00 97.81 178 GLY A O 1
ATOM 1358 N N . GLN A 1 179 ? 13.164 -3.703 -18.247 1.00 95.69 179 GLN A N 1
ATOM 1359 C CA . GLN A 1 179 ? 13.391 -2.791 -19.367 1.00 95.69 179 GLN A CA 1
ATOM 1360 C C . GLN A 1 179 ? 13.376 -1.333 -18.908 1.00 95.69 179 GLN A C 1
ATOM 1362 O O . GLN A 1 179 ? 12.805 -0.999 -17.870 1.00 95.69 179 GLN A O 1
ATOM 1367 N N . ALA A 1 180 ? 14.031 -0.470 -19.684 1.00 97.69 180 ALA A N 1
ATOM 1368 C CA . ALA A 1 180 ? 14.000 0.964 -19.441 1.00 97.69 180 ALA A CA 1
ATOM 1369 C C . ALA A 1 180 ? 12.597 1.523 -19.719 1.00 97.69 180 ALA A C 1
ATOM 1371 O O . ALA A 1 180 ? 11.939 1.115 -20.675 1.00 97.69 180 ALA A O 1
ATOM 1372 N N . ILE A 1 181 ? 12.169 2.476 -18.894 1.00 97.44 181 ILE A N 1
ATOM 1373 C CA . ILE A 1 181 ? 10.880 3.160 -19.008 1.00 97.44 181 ILE A CA 1
ATOM 1374 C C . ILE A 1 181 ? 11.139 4.616 -19.380 1.00 97.44 181 ILE A C 1
ATOM 1376 O O . ILE A 1 181 ? 11.906 5.304 -18.706 1.00 97.44 181 ILE A O 1
ATOM 1380 N N . ASP A 1 182 ? 10.468 5.095 -20.424 1.00 97.31 182 ASP A N 1
ATOM 1381 C CA . ASP A 1 182 ? 10.423 6.518 -20.751 1.00 97.31 182 ASP A CA 1
ATOM 1382 C C . ASP A 1 182 ? 9.201 7.172 -20.097 1.00 97.31 182 ASP A C 1
ATOM 1384 O O . ASP A 1 182 ? 8.062 6.807 -20.382 1.00 97.31 182 ASP A O 1
ATOM 1388 N N . LEU A 1 183 ? 9.456 8.140 -19.217 1.00 97.44 183 LEU A N 1
ATOM 1389 C CA . LEU A 1 183 ? 8.428 8.945 -18.553 1.00 97.44 183 LEU A CA 1
ATOM 1390 C C . LEU A 1 183 ? 8.282 10.343 -19.167 1.00 97.44 183 LEU A C 1
ATOM 1392 O O . LEU A 1 183 ? 7.435 11.107 -18.715 1.00 97.44 183 LEU A O 1
ATOM 1396 N N . ASP A 1 184 ? 9.118 10.697 -20.150 1.00 97.62 184 ASP A N 1
ATOM 1397 C CA . ASP A 1 184 ? 9.138 12.022 -20.789 1.00 97.62 184 ASP A CA 1
ATOM 1398 C C . ASP A 1 184 ? 9.253 13.194 -19.805 1.00 97.62 184 ASP A C 1
ATOM 1400 O O . ASP A 1 184 ? 8.657 14.259 -19.950 1.00 97.62 184 ASP A O 1
ATOM 1404 N N . GLY A 1 185 ? 9.997 12.970 -18.727 1.00 96.38 185 GLY A N 1
ATOM 1405 C CA . GLY A 1 185 ? 10.167 13.943 -17.665 1.00 96.38 185 GLY A CA 1
ATOM 1406 C C . GLY A 1 185 ? 10.612 13.295 -16.364 1.00 96.38 185 GLY A C 1
ATOM 1407 O O . GLY A 1 185 ? 10.557 12.080 -16.183 1.00 96.38 185 GLY A O 1
ATOM 1408 N N . TYR A 1 186 ? 11.091 14.134 -15.449 1.00 96.69 186 TYR A N 1
ATOM 1409 C CA . TYR A 1 186 ? 11.482 13.723 -14.099 1.00 96.69 186 TYR A CA 1
ATOM 1410 C C . TYR A 1 186 ? 10.645 14.454 -13.048 1.00 96.69 186 TYR A C 1
ATOM 1412 O O . TYR A 1 186 ? 9.892 13.831 -12.311 1.00 96.69 186 TYR A O 1
ATOM 1420 N N . TYR A 1 187 ? 10.732 15.789 -13.012 1.00 97.38 187 TYR A N 1
ATOM 1421 C CA . TYR A 1 187 ? 9.915 16.611 -12.108 1.00 97.38 187 TYR A CA 1
ATOM 1422 C C . TYR A 1 187 ? 8.467 16.754 -12.583 1.00 97.38 187 TYR A C 1
ATOM 1424 O O . TYR A 1 187 ? 7.569 16.939 -11.768 1.00 97.38 187 TYR A O 1
ATOM 1432 N N . PHE A 1 188 ? 8.254 16.684 -13.897 1.00 97.12 188 PHE A N 1
ATOM 1433 C CA . PHE A 1 188 ? 6.949 16.801 -14.532 1.00 97.12 188 PHE A CA 1
ATOM 1434 C C . PHE A 1 188 ? 6.854 15.774 -15.672 1.00 97.12 188 PHE A C 1
ATOM 1436 O O . PHE A 1 188 ? 7.105 16.130 -16.820 1.00 97.12 188 PHE A O 1
ATOM 1443 N N . PRO A 1 189 ? 6.648 14.483 -15.347 1.00 97.75 189 PRO A N 1
ATOM 1444 C CA . PRO A 1 189 ? 6.535 13.423 -16.344 1.00 97.75 189 PRO A CA 1
ATOM 1445 C C . PRO A 1 189 ? 5.219 13.526 -17.119 1.00 97.75 189 PRO A C 1
ATOM 1447 O O . PRO A 1 189 ? 4.231 14.077 -16.620 1.00 97.75 189 PRO A O 1
ATOM 1450 N N . ASP A 1 190 ? 5.196 12.939 -18.313 1.00 98.62 190 ASP A N 1
ATOM 1451 C CA . ASP A 1 190 ? 3.961 12.764 -19.066 1.00 98.62 190 ASP A CA 1
ATOM 1452 C C . ASP A 1 190 ? 2.996 11.844 -18.300 1.00 98.62 190 ASP A C 1
ATOM 1454 O O . ASP A 1 190 ? 3.362 10.762 -17.826 1.00 98.62 190 ASP A O 1
ATOM 1458 N N . GLN A 1 191 ? 1.751 12.297 -18.144 1.00 98.12 191 GLN A N 1
ATOM 1459 C CA . GLN A 1 191 ? 0.762 11.622 -17.301 1.00 98.12 191 GLN A CA 1
ATOM 1460 C C . GLN A 1 191 ? 0.306 10.291 -17.896 1.00 98.12 191 GLN A C 1
ATOM 1462 O O . GLN A 1 191 ? 0.069 9.339 -17.150 1.00 98.12 191 GLN A O 1
ATOM 1467 N N . GLU A 1 192 ? 0.199 10.200 -19.221 1.00 98.31 192 GLU A N 1
ATOM 1468 C CA . GLU A 1 192 ? -0.231 8.979 -19.896 1.00 98.31 192 GLU A CA 1
ATOM 1469 C C . GLU A 1 192 ? 0.861 7.908 -19.796 1.00 98.31 192 GLU A C 1
ATOM 1471 O O . GLU A 1 192 ? 0.594 6.788 -19.351 1.00 98.31 192 GLU A O 1
ATOM 1476 N N . LYS A 1 193 ? 2.116 8.269 -20.092 1.00 98.44 193 LYS A N 1
ATOM 1477 C CA . LYS A 1 193 ? 3.283 7.391 -19.926 1.00 98.44 193 LYS A CA 1
ATOM 1478 C C . LYS A 1 193 ? 3.436 6.919 -18.482 1.00 98.44 193 LYS A C 1
ATOM 1480 O O . LYS A 1 193 ? 3.616 5.722 -18.254 1.00 98.44 193 LYS A O 1
ATOM 1485 N N . LEU A 1 194 ? 3.316 7.821 -17.502 1.00 98.31 194 LEU A N 1
ATOM 1486 C CA . LEU A 1 194 ? 3.381 7.456 -16.085 1.00 98.31 194 LEU A CA 1
ATOM 1487 C C . LEU A 1 194 ? 2.250 6.499 -15.691 1.00 98.31 194 LEU A C 1
ATOM 1489 O O . LEU A 1 194 ? 2.511 5.484 -15.044 1.00 98.31 194 LEU A O 1
ATOM 1493 N N . THR A 1 195 ? 1.011 6.789 -16.096 1.00 98.12 195 THR A N 1
ATOM 1494 C CA . THR A 1 195 ? -0.150 5.939 -15.789 1.00 98.12 195 THR A CA 1
ATOM 1495 C C . THR A 1 195 ? 0.030 4.541 -16.371 1.00 98.12 195 THR A C 1
ATOM 1497 O O . THR A 1 195 ? -0.124 3.557 -15.647 1.00 98.12 195 THR A O 1
ATOM 1500 N N . ASN A 1 196 ? 0.445 4.442 -17.635 1.00 98.00 196 ASN A N 1
ATOM 1501 C CA . ASN A 1 196 ? 0.682 3.165 -18.306 1.00 98.00 196 ASN A CA 1
ATOM 1502 C C . ASN A 1 196 ? 1.826 2.374 -17.650 1.00 98.00 196 ASN A C 1
ATOM 1504 O O . ASN A 1 196 ? 1.707 1.165 -17.448 1.00 98.00 196 ASN A O 1
ATOM 1508 N N . ALA A 1 197 ? 2.909 3.047 -17.248 1.00 98.25 197 ALA A N 1
ATOM 1509 C CA . ALA A 1 197 ? 4.030 2.413 -16.554 1.00 98.25 197 ALA A CA 1
ATOM 1510 C C . ALA A 1 197 ? 3.661 1.921 -15.140 1.00 98.25 197 ALA A C 1
ATOM 1512 O O . ALA A 1 197 ? 4.171 0.892 -14.678 1.00 98.25 197 ALA A O 1
ATOM 1513 N N . MET A 1 198 ? 2.781 2.644 -14.440 1.00 98.62 198 MET A N 1
ATOM 1514 C CA . MET A 1 198 ? 2.365 2.326 -13.070 1.00 98.62 198 MET A CA 1
ATOM 1515 C C . MET A 1 198 ? 1.200 1.336 -12.995 1.00 98.62 198 MET A C 1
ATOM 1517 O O . MET A 1 198 ? 1.080 0.622 -12.001 1.00 98.62 198 MET A O 1
ATOM 1521 N N . ARG A 1 199 ? 0.384 1.234 -14.048 1.00 98.62 199 ARG A N 1
ATOM 1522 C CA . ARG A 1 199 ? -0.771 0.329 -14.138 1.00 98.62 199 ARG A CA 1
ATOM 1523 C C . ARG A 1 199 ? -0.654 -0.663 -15.313 1.00 98.62 199 ARG A C 1
ATOM 1525 O O . ARG A 1 199 ? -1.569 -0.730 -16.131 1.00 98.62 199 ARG A O 1
ATOM 1532 N N . PRO A 1 200 ? 0.425 -1.466 -15.419 1.00 98.44 200 PRO A N 1
ATOM 1533 C CA . PRO A 1 200 ? 0.659 -2.303 -16.599 1.00 98.44 200 PRO A CA 1
ATOM 1534 C C . PRO A 1 200 ? -0.206 -3.575 -16.646 1.00 98.44 200 PRO A C 1
ATOM 1536 O O . PRO A 1 200 ? -0.295 -4.218 -17.689 1.00 98.44 200 PRO A O 1
ATOM 1539 N N . SER A 1 201 ? -0.841 -3.963 -15.534 1.00 98.81 201 SER A N 1
ATOM 1540 C CA . SER A 1 201 ? -1.720 -5.134 -15.490 1.00 98.81 201 SER A CA 1
ATOM 1541 C C . SER A 1 201 ? -3.122 -4.771 -15.973 1.00 98.81 201 SER A C 1
ATOM 1543 O O . SER A 1 201 ? -3.937 -4.240 -15.217 1.00 98.81 201 SER A O 1
ATOM 1545 N N . ALA A 1 202 ? -3.416 -5.085 -17.236 1.00 98.69 202 ALA A N 1
ATOM 1546 C CA . ALA A 1 202 ? -4.749 -4.911 -17.807 1.00 98.69 202 ALA A CA 1
ATOM 1547 C C . ALA A 1 202 ? -5.796 -5.737 -17.046 1.00 98.69 202 ALA A C 1
ATOM 1549 O O . ALA A 1 202 ? -6.917 -5.273 -16.837 1.00 98.69 202 ALA A O 1
ATOM 1550 N N . THR A 1 203 ? -5.410 -6.927 -16.573 1.00 98.81 203 THR A N 1
ATOM 1551 C CA . THR A 1 203 ? -6.285 -7.781 -15.771 1.00 98.81 203 THR A CA 1
ATOM 1552 C C . THR A 1 203 ? -6.647 -7.121 -14.445 1.00 98.81 203 THR A C 1
ATOM 1554 O O . THR A 1 203 ? -7.811 -7.154 -14.054 1.00 98.81 203 THR A O 1
ATOM 1557 N N . PHE A 1 204 ? -5.677 -6.512 -13.756 1.00 98.81 204 PHE A N 1
ATOM 1558 C CA . PHE A 1 204 ? -5.938 -5.825 -12.494 1.00 98.81 204 PHE A CA 1
ATOM 1559 C C . PHE A 1 204 ? -6.753 -4.548 -12.704 1.00 98.81 204 PHE A C 1
ATOM 1561 O O . PHE A 1 204 ? -7.713 -4.326 -11.974 1.00 98.81 204 PHE A O 1
ATOM 1568 N N . ASN A 1 205 ? -6.433 -3.754 -13.731 1.00 98.75 205 ASN A N 1
ATOM 1569 C CA . ASN A 1 205 ? -7.181 -2.537 -14.051 1.00 98.75 205 ASN A CA 1
ATOM 1570 C C . ASN A 1 205 ? -8.663 -2.835 -14.297 1.00 98.75 205 ASN A C 1
ATOM 1572 O O . ASN A 1 205 ? -9.508 -2.215 -13.668 1.00 98.75 205 ASN A O 1
ATOM 1576 N N . ALA A 1 206 ? -8.972 -3.859 -15.097 1.00 98.62 206 ALA A N 1
ATOM 1577 C CA . ALA A 1 206 ? -10.350 -4.250 -15.397 1.00 98.62 206 ALA A CA 1
ATOM 1578 C C . ALA A 1 206 ? -11.156 -4.756 -14.183 1.00 98.62 206 ALA A C 1
ATOM 1580 O O . ALA A 1 206 ? -12.367 -4.913 -14.292 1.00 98.62 206 ALA A O 1
ATOM 1581 N N . LEU A 1 207 ? -10.504 -5.084 -13.060 1.00 98.44 207 LEU A N 1
ATOM 1582 C CA . LEU A 1 207 ? -11.187 -5.431 -11.807 1.00 98.44 207 LEU A CA 1
ATOM 1583 C C . LEU A 1 207 ? -11.431 -4.217 -10.904 1.00 98.44 207 LEU A C 1
ATOM 1585 O O . LEU A 1 207 ? -12.283 -4.291 -10.023 1.00 98.44 207 LEU A O 1
ATOM 1589 N N . ILE A 1 208 ? -10.638 -3.156 -11.058 1.00 97.81 208 ILE A N 1
ATOM 1590 C CA . ILE A 1 208 ? -10.697 -1.958 -10.213 1.00 97.81 208 ILE A CA 1
ATOM 1591 C C . ILE A 1 208 ? -11.545 -0.851 -10.850 1.00 97.81 208 ILE A C 1
ATOM 1593 O O . ILE A 1 208 ? -12.182 -0.103 -10.110 1.00 97.81 208 ILE A O 1
ATOM 1597 N N . ASP A 1 209 ? -11.527 -0.749 -12.181 1.00 95.56 209 ASP A N 1
ATOM 1598 C CA . ASP A 1 209 ? -12.324 0.202 -12.968 1.00 95.56 209 ASP A CA 1
ATOM 1599 C C . ASP A 1 209 ? -13.816 -0.192 -13.004 1.00 95.56 209 ASP A C 1
ATOM 1601 O O . ASP A 1 209 ? -14.663 0.725 -12.882 1.00 95.56 209 ASP A O 1
#

Secondary structure (DSSP, 8-state):
--GGGT--------HHHHHHHHHHHHHHHHS-TTSS-EEEE-TTS-EEEES-SS---HHHHHHHHHHS-----THHHHHHHHHHHHHHHHHTT-HHHHHHHHHHHHHHHHHHHTT-SPPSSTTS--HHHHHHHHHHHHHHHHHH-SS-HHHHHHHHHHHHHHHHTHHHHHHHHHHT-SS----S-SSS--HHHHHHHH---HHHHHHH-

pLDDT: mean 96.23, std 4.12, range [77.5, 98.88]

Radius of gyration: 19.08 Å; chains: 1; bounding box: 42×40×50 Å